Protein AF-H0GYW7-F1 (afdb_monomer)

Radius of gyration: 22.37 Å; Cα contacts (8 Å, |Δi|>4): 213; chains: 1; bounding box: 67×48×66 Å

Mean predicted aligned error: 15.54 Å

pLDDT: mean 72.06, std 16.27, range [34.97, 96.0]

Structure (mmCIF, N/CA/C/O backbone):
data_AF-H0GYW7-F1
#
_entry.id   AF-H0GYW7-F1
#
loop_
_atom_site.group_PDB
_atom_site.id
_atom_site.type_symbol
_atom_site.label_atom_id
_atom_site.label_alt_id
_atom_site.label_comp_id
_atom_site.label_asym_id
_atom_site.label_entity_id
_atom_site.label_seq_id
_atom_site.pdbx_PDB_ins_code
_atom_site.Cartn_x
_atom_site.Cartn_y
_atom_site.Cartn_z
_atom_site.occupancy
_atom_site.B_iso_or_equiv
_atom_site.auth_seq_id
_atom_site.auth_comp_id
_atom_site.auth_asym_id
_atom_site.auth_atom_id
_atom_site.pdbx_PDB_model_num
ATOM 1 N N . MET A 1 1 ? 15.034 16.335 -24.030 1.00 50.56 1 MET A N 1
ATOM 2 C CA . MET A 1 1 ? 14.104 17.016 -23.102 1.00 50.56 1 MET A CA 1
ATOM 3 C C . MET A 1 1 ? 14.912 18.077 -22.388 1.00 50.56 1 MET A C 1
ATOM 5 O O . MET A 1 1 ? 15.825 17.704 -21.662 1.00 50.56 1 MET A O 1
ATOM 9 N N . ASP A 1 2 ? 14.653 19.353 -22.667 1.00 57.94 2 ASP A N 1
ATOM 10 C CA . ASP A 1 2 ? 15.447 20.453 -22.114 1.00 57.94 2 ASP A CA 1
ATOM 11 C C . ASP A 1 2 ? 15.292 20.531 -20.601 1.00 57.94 2 ASP A C 1
ATOM 13 O O . ASP A 1 2 ? 14.189 20.707 -20.076 1.00 57.94 2 ASP A O 1
ATOM 17 N N . LYS A 1 3 ? 16.424 20.397 -19.912 1.00 54.50 3 LYS A N 1
ATOM 18 C CA . LYS A 1 3 ? 16.541 20.500 -18.455 1.00 54.50 3 LYS A CA 1
ATOM 19 C C . LYS A 1 3 ? 15.958 21.831 -17.961 1.00 54.50 3 LYS A C 1
ATOM 21 O O . LYS A 1 3 ? 15.208 21.859 -16.989 1.00 54.50 3 LYS A O 1
ATOM 26 N N . ASP A 1 4 ? 16.167 22.882 -18.747 1.00 64.31 4 ASP A N 1
ATOM 27 C CA . ASP A 1 4 ? 15.699 24.239 -18.476 1.00 64.31 4 ASP A CA 1
ATOM 28 C C . ASP A 1 4 ? 14.172 24.369 -18.556 1.00 64.31 4 ASP A C 1
ATOM 30 O O . ASP A 1 4 ? 13.556 25.089 -17.769 1.00 64.31 4 ASP A O 1
ATOM 34 N N . ALA A 1 5 ? 13.524 23.621 -19.455 1.00 60.34 5 ALA A N 1
ATOM 35 C CA . ALA A 1 5 ? 12.069 23.630 -19.592 1.00 60.34 5 ALA A CA 1
ATOM 36 C C . ALA A 1 5 ? 11.372 22.904 -18.429 1.00 60.34 5 ALA A C 1
ATOM 38 O O . ALA A 1 5 ? 10.263 23.277 -18.028 1.00 60.34 5 ALA A O 1
ATOM 39 N N . LEU A 1 6 ? 12.017 21.871 -17.877 1.00 56.94 6 LEU A N 1
ATOM 40 C CA . LEU A 1 6 ? 11.526 21.162 -16.698 1.00 56.94 6 LEU A CA 1
ATOM 41 C C . LEU A 1 6 ? 11.702 22.011 -15.435 1.00 56.94 6 LEU A C 1
ATOM 43 O O . LEU A 1 6 ? 10.749 22.151 -14.667 1.00 56.94 6 LEU A O 1
ATOM 47 N N . ASP A 1 7 ? 12.867 22.636 -15.264 1.00 66.06 7 ASP A N 1
ATOM 48 C CA . ASP A 1 7 ? 13.141 23.526 -14.132 1.00 66.06 7 ASP A CA 1
ATOM 49 C C . ASP A 1 7 ? 12.209 24.741 -14.125 1.00 66.06 7 ASP A C 1
ATOM 51 O O . ASP A 1 7 ? 11.690 25.124 -13.072 1.00 66.06 7 ASP A O 1
ATOM 55 N N . LEU A 1 8 ? 11.908 25.304 -15.298 1.00 69.62 8 LEU A N 1
ATOM 56 C CA . LEU A 1 8 ? 10.940 26.390 -15.430 1.00 69.62 8 LEU A CA 1
ATOM 57 C C . LEU A 1 8 ? 9.527 25.947 -15.020 1.00 69.62 8 LEU A C 1
ATOM 59 O O . LEU A 1 8 ? 8.853 26.646 -14.264 1.00 69.62 8 LEU A O 1
ATOM 63 N N . LYS A 1 9 ? 9.082 24.762 -15.459 1.00 63.81 9 LYS A N 1
ATOM 64 C CA . LYS A 1 9 ? 7.780 24.203 -15.057 1.00 63.81 9 LYS A CA 1
ATOM 65 C C . LYS A 1 9 ? 7.697 23.948 -13.554 1.00 63.81 9 LYS A C 1
ATOM 67 O O . LYS A 1 9 ? 6.669 24.242 -12.949 1.00 63.81 9 LYS A O 1
ATOM 72 N N . LEU A 1 10 ? 8.761 23.423 -12.949 1.00 62.22 10 LEU A N 1
ATOM 73 C CA . LEU A 1 10 ? 8.810 23.163 -11.510 1.00 62.22 10 LEU A CA 1
ATOM 74 C C . LEU A 1 10 ? 8.783 24.460 -10.692 1.00 62.22 10 LEU A C 1
ATOM 76 O O . LEU A 1 10 ? 8.089 24.511 -9.676 1.00 62.22 10 LEU A O 1
ATOM 80 N N . ARG A 1 11 ? 9.461 25.521 -11.154 1.00 72.75 11 ARG A N 1
ATOM 81 C CA . ARG A 1 11 ? 9.371 26.856 -10.537 1.00 72.75 11 ARG A CA 1
ATOM 82 C C . ARG A 1 11 ? 7.958 27.422 -10.605 1.00 72.75 11 ARG A C 1
ATOM 84 O O . ARG A 1 11 ? 7.425 27.822 -9.581 1.00 72.75 11 ARG A O 1
ATOM 91 N N . LEU A 1 12 ? 7.312 27.360 -11.768 1.00 7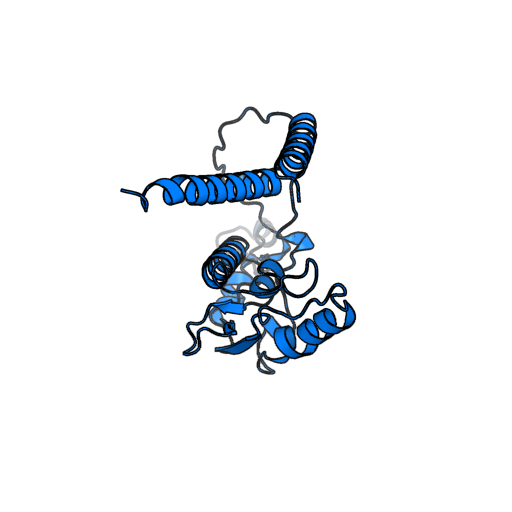2.31 12 LEU A N 1
ATOM 92 C CA . LEU A 1 12 ? 5.941 27.858 -11.928 1.00 72.31 12 LEU A CA 1
ATOM 93 C C . LEU A 1 12 ? 4.941 27.131 -11.015 1.00 72.31 12 LEU A C 1
ATOM 95 O O . LEU A 1 12 ? 4.030 27.754 -10.472 1.00 72.31 12 LEU A O 1
ATOM 99 N N . ILE A 1 13 ? 5.122 25.822 -10.814 1.00 67.19 13 ILE A N 1
ATOM 100 C CA . ILE A 1 13 ? 4.312 25.041 -9.870 1.00 67.19 13 ILE A CA 1
ATOM 101 C C . ILE A 1 13 ? 4.578 25.491 -8.427 1.00 67.19 13 ILE A C 1
ATOM 103 O O . ILE A 1 13 ? 3.628 25.653 -7.665 1.00 67.19 13 ILE A O 1
ATOM 107 N N . ARG A 1 14 ? 5.841 25.734 -8.053 1.00 65.25 14 ARG A N 1
ATOM 108 C CA . ARG A 1 14 ? 6.215 26.232 -6.720 1.00 65.25 14 ARG A CA 1
ATOM 109 C C . ARG A 1 14 ? 5.588 27.597 -6.436 1.00 65.25 14 ARG A C 1
ATOM 111 O O . ARG A 1 14 ? 4.898 27.739 -5.432 1.00 65.25 14 ARG A O 1
ATOM 118 N N . ASP A 1 15 ? 5.719 28.540 -7.363 1.00 71.56 15 ASP A N 1
ATOM 119 C CA . ASP A 1 15 ? 5.184 29.898 -7.222 1.00 71.56 15 ASP A CA 1
ATOM 120 C C . ASP A 1 15 ? 3.650 29.900 -7.107 1.00 71.56 15 ASP A C 1
ATOM 122 O O . ASP A 1 15 ? 3.060 30.669 -6.343 1.00 71.56 15 ASP A O 1
ATOM 126 N N . ALA A 1 16 ? 2.976 29.012 -7.845 1.00 68.75 16 ALA A N 1
ATOM 127 C CA . ALA A 1 16 ? 1.528 28.841 -7.757 1.00 68.75 16 ALA A CA 1
ATOM 128 C C . ALA A 1 16 ? 1.084 28.237 -6.412 1.00 68.75 16 ALA A C 1
ATOM 130 O O . ALA A 1 16 ? 0.007 28.569 -5.910 1.00 68.75 16 ALA A O 1
ATOM 131 N N . LEU A 1 17 ? 1.895 27.361 -5.815 1.00 57.22 17 LEU A N 1
ATOM 132 C CA . LEU A 1 17 ? 1.616 26.762 -4.510 1.00 57.22 17 LEU A CA 1
ATOM 133 C C . LEU A 1 17 ? 1.898 27.743 -3.363 1.00 57.22 17 LEU A C 1
ATOM 135 O O . LEU A 1 17 ? 1.099 27.814 -2.431 1.00 57.22 17 LEU A O 1
ATOM 139 N N . GLU A 1 18 ? 2.959 28.546 -3.461 1.00 62.38 18 GLU A N 1
ATOM 140 C CA . GLU A 1 18 ? 3.288 29.596 -2.490 1.00 62.38 18 GLU A CA 1
ATOM 141 C C . GLU A 1 18 ? 2.235 30.711 -2.466 1.00 62.38 18 GLU A C 1
ATOM 143 O O . GLU A 1 18 ? 1.798 31.117 -1.391 1.00 62.38 18 GLU A O 1
ATOM 148 N N . LYS A 1 19 ? 1.719 31.138 -3.629 1.00 63.09 19 LYS A N 1
ATOM 149 C CA . LYS A 1 19 ? 0.626 32.131 -3.704 1.00 63.09 19 LYS A CA 1
ATOM 150 C C . LYS A 1 19 ? -0.672 31.681 -3.025 1.00 63.09 19 LYS A C 1
ATOM 152 O O . LYS A 1 19 ? -1.460 32.525 -2.603 1.00 63.09 19 LYS A O 1
ATOM 157 N N . ASN A 1 20 ? -0.899 30.372 -2.910 1.00 52.91 20 ASN A N 1
ATOM 158 C CA . ASN A 1 20 ? -2.077 29.797 -2.254 1.00 52.91 20 ASN A CA 1
ATOM 159 C C . ASN A 1 20 ? -1.822 29.397 -0.790 1.00 52.91 20 ASN A C 1
ATOM 161 O O . ASN A 1 20 ? -2.764 29.065 -0.064 1.00 52.91 20 ASN A O 1
ATOM 165 N N . ALA A 1 21 ? -0.571 29.437 -0.332 1.00 46.28 21 ALA A N 1
ATOM 166 C CA . ALA A 1 21 ? -0.198 29.119 1.035 1.00 46.28 21 ALA A CA 1
ATOM 167 C C . ALA A 1 21 ? -0.265 30.386 1.898 1.00 46.28 21 ALA A C 1
ATOM 169 O O . ALA A 1 21 ? 0.689 31.152 1.997 1.00 46.28 21 ALA A O 1
ATOM 170 N N . LYS A 1 22 ? -1.392 30.610 2.585 1.00 48.78 22 LYS A N 1
ATOM 171 C CA . LYS A 1 22 ? -1.376 31.525 3.736 1.00 48.78 22 LYS A CA 1
ATOM 172 C C . LYS A 1 22 ? -0.401 30.956 4.775 1.00 48.78 22 LYS A C 1
ATOM 174 O O . LYS A 1 22 ? -0.573 29.797 5.164 1.00 48.78 22 LYS A O 1
ATOM 179 N N . PRO A 1 23 ? 0.590 31.726 5.255 1.00 40.94 23 PRO A N 1
ATOM 180 C CA . PRO A 1 23 ? 1.498 31.238 6.274 1.00 40.94 23 PRO A CA 1
ATOM 181 C C . PRO A 1 23 ? 0.711 31.113 7.577 1.00 40.94 23 PRO A C 1
ATOM 183 O O . PRO A 1 23 ? 0.345 32.108 8.201 1.00 40.94 23 PRO A O 1
ATOM 186 N N . ALA A 1 24 ? 0.424 29.882 7.998 1.00 43.94 24 ALA A N 1
ATOM 187 C CA . ALA A 1 24 ? 0.066 29.634 9.383 1.00 43.94 24 ALA A CA 1
ATOM 188 C C . ALA A 1 24 ? 1.329 29.890 10.214 1.00 43.94 24 ALA A C 1
ATOM 190 O O . ALA A 1 24 ? 2.187 29.022 10.359 1.00 43.94 24 ALA A O 1
ATOM 191 N N . SER A 1 25 ? 1.478 31.123 10.699 1.00 44.66 25 SER A N 1
ATOM 192 C CA . SER A 1 25 ? 2.511 31.505 11.652 1.00 44.66 25 SER A CA 1
ATOM 193 C C . SER A 1 25 ? 2.235 30.809 12.983 1.00 44.66 25 SER A C 1
ATOM 195 O O . SER A 1 25 ? 1.545 31.323 13.861 1.00 44.66 25 SER A O 1
ATOM 197 N N . GLY A 1 26 ? 2.753 29.599 13.121 1.00 39.41 26 GLY A N 1
ATOM 198 C CA . GLY A 1 26 ? 2.735 28.854 14.362 1.00 39.41 26 GLY A CA 1
ATOM 199 C C . GLY A 1 26 ? 3.762 27.746 14.266 1.00 39.41 26 GLY A C 1
ATOM 200 O O . GLY A 1 26 ? 3.722 26.940 13.339 1.00 39.41 26 GLY A O 1
ATOM 201 N N . LYS A 1 27 ? 4.694 27.699 15.224 1.00 40.72 27 LYS A N 1
ATOM 202 C CA . LYS A 1 27 ? 5.494 26.490 15.461 1.00 40.72 27 LYS A CA 1
ATOM 203 C C . LYS A 1 27 ? 4.528 25.297 15.491 1.00 40.72 27 LYS A C 1
ATOM 205 O O . LYS A 1 27 ? 3.483 25.433 16.132 1.00 40.72 27 LYS A O 1
ATOM 210 N N . PRO A 1 28 ? 4.840 24.150 14.861 1.00 40.25 28 PRO A N 1
ATOM 211 C CA . PRO A 1 28 ? 4.020 22.958 14.993 1.00 40.25 28 PRO A CA 1
ATOM 212 C C . PRO A 1 28 ? 4.214 22.421 16.413 1.00 40.25 28 PRO A C 1
ATOM 214 O O . PRO A 1 28 ? 4.996 21.511 16.673 1.00 40.25 28 PRO A O 1
ATOM 217 N N . THR A 1 29 ? 3.535 23.033 17.376 1.00 41.69 29 THR A N 1
ATOM 218 C CA . THR A 1 29 ? 3.242 22.380 18.634 1.00 41.69 29 THR A CA 1
ATOM 219 C C . THR A 1 29 ? 2.297 21.248 18.271 1.00 41.69 29 THR A C 1
ATOM 221 O O . THR A 1 29 ? 1.141 21.481 17.918 1.00 41.69 29 THR A O 1
ATOM 224 N N . ASN A 1 30 ? 2.819 20.019 18.307 1.00 37.53 30 ASN A N 1
ATOM 225 C CA . ASN A 1 30 ? 2.033 18.788 18.295 1.00 37.53 30 ASN A CA 1
ATOM 226 C C . ASN A 1 30 ? 1.093 18.816 19.506 1.00 37.53 30 ASN A C 1
ATOM 228 O O . ASN A 1 30 ? 1.352 18.221 20.551 1.00 37.53 30 ASN A O 1
ATOM 232 N N . THR A 1 31 ? 0.014 19.579 19.396 1.00 39.22 31 THR A N 1
ATOM 233 C CA . THR A 1 31 ? -1.079 19.554 20.349 1.00 39.22 31 THR A CA 1
ATOM 234 C C . THR A 1 31 ? -1.780 18.216 20.174 1.00 39.22 31 THR A C 1
ATOM 236 O O . THR A 1 31 ? -1.898 17.691 19.066 1.00 39.22 31 THR A O 1
ATOM 239 N N . LEU A 1 32 ? -2.278 17.642 21.267 1.00 43.50 32 LEU A N 1
ATOM 240 C CA . LEU A 1 32 ? -3.062 16.402 21.243 1.00 43.50 32 LEU A CA 1
ATOM 241 C C . LEU A 1 32 ? -4.233 16.452 20.231 1.00 43.50 32 LEU A C 1
ATOM 243 O O . LEU A 1 32 ? -4.661 15.404 19.754 1.00 43.50 32 LEU A O 1
ATOM 247 N N . GLY A 1 33 ? -4.692 17.653 19.846 1.00 36.50 33 GLY A N 1
ATOM 248 C CA . GLY A 1 33 ? -5.706 17.899 18.815 1.00 36.50 33 GLY A CA 1
ATOM 249 C C . GLY A 1 33 ? -5.251 17.735 17.354 1.00 36.50 33 GLY A C 1
ATOM 250 O O . GLY A 1 33 ? -6.105 17.626 16.480 1.00 36.50 33 GLY A O 1
ATOM 251 N N . GLN A 1 34 ? -3.945 17.658 17.066 1.00 38.62 34 GLN A N 1
ATOM 252 C CA . GLN A 1 34 ? -3.421 17.332 15.726 1.00 38.62 34 GLN A CA 1
ATOM 253 C C . GLN A 1 34 ? -3.420 15.832 15.419 1.00 38.62 34 GLN A C 1
ATOM 255 O O . GLN A 1 34 ? -3.242 15.442 14.263 1.00 38.62 34 GLN A O 1
ATOM 260 N N . ARG A 1 35 ? -3.714 14.972 16.405 1.00 45.91 35 ARG A N 1
ATOM 261 C CA . ARG A 1 35 ? -4.247 13.642 16.103 1.00 45.91 35 ARG A CA 1
ATOM 262 C C . ARG A 1 35 ? -5.651 13.847 15.554 1.00 45.91 35 ARG A C 1
ATOM 264 O O . ARG A 1 35 ? -6.629 13.732 16.285 1.00 45.91 35 ARG A O 1
ATOM 271 N N . VAL A 1 36 ? -5.750 14.163 14.263 1.00 49.91 36 VAL A N 1
ATOM 272 C CA . VAL A 1 36 ? -6.993 14.009 13.513 1.00 49.91 36 VAL A CA 1
ATOM 273 C C . VAL A 1 36 ? -7.401 12.558 13.722 1.00 49.91 36 VAL A C 1
ATOM 275 O O . VAL A 1 36 ? -6.825 11.647 13.128 1.00 49.91 36 VAL A O 1
ATOM 278 N N . ILE A 1 37 ? -8.335 12.332 14.646 1.00 53.53 37 ILE A N 1
ATOM 279 C CA . ILE A 1 37 ? -8.951 11.032 14.857 1.00 53.53 37 ILE A CA 1
ATOM 280 C C . ILE A 1 37 ? -9.686 10.764 13.552 1.00 53.53 37 ILE A C 1
ATOM 282 O O . ILE A 1 37 ? -10.775 11.287 13.306 1.00 53.53 37 ILE A O 1
ATOM 286 N N . THR A 1 38 ? -9.051 10.011 12.660 1.00 59.81 38 THR A N 1
ATOM 287 C CA . THR A 1 38 ? -9.671 9.588 11.416 1.00 59.81 38 THR A CA 1
ATOM 288 C C . THR A 1 38 ? -10.832 8.694 11.813 1.00 59.81 38 THR A C 1
ATOM 290 O O . THR A 1 38 ? -10.638 7.550 12.203 1.00 59.81 38 THR A O 1
ATOM 293 N N . LYS A 1 39 ? -12.061 9.225 11.767 1.00 63.34 39 LYS A N 1
ATOM 294 C CA . LYS A 1 39 ? -13.276 8.508 12.202 1.00 63.34 39 LYS A CA 1
ATOM 295 C C . LYS A 1 39 ? -13.392 7.114 11.568 1.00 63.34 39 LYS A C 1
ATOM 297 O O . LYS A 1 39 ? -13.943 6.214 12.176 1.00 63.34 39 LYS A O 1
ATOM 302 N N . TRP A 1 40 ? -12.819 6.931 10.379 1.00 68.38 40 TRP A N 1
ATOM 303 C CA . TRP A 1 40 ? -12.768 5.671 9.633 1.00 68.38 40 TRP A CA 1
ATOM 304 C C . TRP A 1 40 ? -11.784 4.627 10.190 1.00 68.38 40 TRP A C 1
ATOM 306 O O . TRP A 1 40 ? -11.895 3.464 9.831 1.00 68.38 40 TRP A O 1
ATOM 316 N N . ARG A 1 41 ? -10.832 5.018 11.047 1.00 74.75 41 ARG A N 1
ATOM 317 C CA . ARG A 1 41 ? -9.913 4.116 11.764 1.00 74.75 41 ARG A CA 1
ATOM 318 C C . ARG A 1 41 ? -10.548 3.528 13.025 1.00 74.75 41 ARG A C 1
ATOM 320 O O . ARG A 1 41 ? -10.086 2.502 13.505 1.00 74.75 41 ARG A O 1
ATOM 327 N N . TYR A 1 42 ? -11.595 4.152 13.556 1.00 77.94 42 TYR A N 1
ATOM 328 C CA . TYR A 1 42 ? -12.164 3.803 14.854 1.00 77.94 42 TYR A CA 1
ATOM 329 C C . TYR A 1 42 ? -13.610 3.330 14.713 1.00 77.94 42 TYR A C 1
ATOM 331 O O . TYR A 1 42 ? -14.451 4.027 14.148 1.00 77.94 42 TYR A O 1
ATOM 339 N N . ARG A 1 43 ? -13.930 2.155 15.259 1.00 80.88 43 ARG A N 1
ATOM 340 C CA . ARG A 1 43 ? -15.305 1.635 15.302 1.00 80.88 43 ARG A CA 1
ATOM 341 C C . ARG A 1 43 ? -15.880 1.824 16.697 1.00 80.88 43 ARG A C 1
ATOM 343 O O . ARG A 1 43 ? -15.205 1.554 17.682 1.00 80.88 43 ARG A O 1
ATOM 350 N N . LYS A 1 44 ? -17.135 2.271 16.788 1.00 79.56 44 LYS A N 1
ATOM 351 C CA . LYS A 1 44 ? -17.849 2.352 18.069 1.00 79.56 44 LYS A CA 1
ATOM 352 C C . LYS A 1 44 ? -17.928 0.967 18.701 1.00 79.56 44 LYS A C 1
ATOM 354 O O . LYS A 1 44 ? -18.421 0.032 18.073 1.00 79.56 44 LYS A O 1
ATOM 359 N N . LYS A 1 45 ? -17.478 0.869 19.944 1.00 76.38 45 LYS A N 1
ATOM 360 C CA . LYS A 1 45 ? -17.571 -0.343 20.743 1.00 76.38 45 LYS A CA 1
ATOM 361 C C . LYS A 1 45 ? -18.876 -0.324 21.541 1.00 76.38 45 LYS A C 1
ATOM 363 O O . LYS A 1 45 ? -19.147 0.688 22.198 1.00 76.38 45 LYS A O 1
ATOM 368 N N . PRO A 1 46 ? -19.687 -1.395 21.508 1.00 67.81 46 PRO A N 1
ATOM 369 C CA . PRO A 1 46 ? -20.799 -1.527 22.436 1.00 67.81 46 PRO A CA 1
ATOM 370 C C . PRO A 1 46 ? -20.230 -1.610 23.858 1.00 67.81 46 PRO A C 1
ATOM 372 O O . PRO A 1 46 ? -19.396 -2.462 24.158 1.00 67.81 46 PRO A O 1
ATOM 375 N N . HIS A 1 47 ? -20.624 -0.673 24.716 1.00 69.50 47 HIS A N 1
ATOM 376 C CA . HIS A 1 47 ? -20.130 -0.573 26.083 1.00 69.50 47 HIS A CA 1
ATOM 377 C C . HIS A 1 47 ? -21.287 -0.222 27.015 1.00 69.50 47 HIS A C 1
ATOM 379 O O . HIS A 1 47 ? -21.980 0.765 26.782 1.00 69.50 47 HIS A O 1
ATOM 385 N N . ASN A 1 48 ? -21.460 -0.992 28.090 1.00 65.75 48 ASN A N 1
ATOM 386 C CA . ASN A 1 48 ? -22.516 -0.785 29.092 1.00 65.75 48 ASN A CA 1
ATOM 387 C C . ASN A 1 48 ? -22.163 0.308 30.123 1.00 65.75 48 ASN A C 1
ATOM 389 O O . ASN A 1 48 ? -22.631 0.284 31.259 1.00 65.75 48 ASN A O 1
ATOM 393 N N . GLY A 1 49 ? -21.331 1.271 29.722 1.00 64.88 49 GLY A N 1
ATOM 394 C CA . GLY A 1 49 ? -20.785 2.303 30.595 1.00 64.88 49 GLY A CA 1
ATOM 395 C C . GLY A 1 49 ? -19.764 1.776 31.606 1.00 64.88 49 GLY A C 1
ATOM 396 O O . GLY A 1 49 ? -19.646 0.579 31.872 1.00 64.88 49 GLY A O 1
ATOM 397 N N . SER A 1 50 ? -18.998 2.701 32.179 1.00 67.25 50 SER A N 1
ATOM 398 C CA . SER A 1 50 ? -18.074 2.379 33.266 1.00 67.25 50 SER A CA 1
ATOM 399 C C . SER A 1 50 ? -18.852 2.165 34.564 1.00 67.25 50 SER A C 1
ATOM 401 O O . SER A 1 50 ? -19.728 2.966 34.895 1.00 67.25 50 SER A O 1
ATOM 403 N N . SER A 1 51 ? -18.497 1.136 35.339 1.00 69.75 51 SER A N 1
ATOM 404 C CA . SER A 1 51 ? -19.022 0.937 36.700 1.00 69.75 51 SER A CA 1
ATOM 405 C C . SER A 1 51 ? -18.657 2.087 37.644 1.00 69.75 51 SER A C 1
ATOM 407 O O . SER A 1 51 ? -19.328 2.282 38.651 1.00 69.75 51 SER A O 1
ATOM 409 N N . MET A 1 52 ? -17.632 2.871 37.297 1.00 74.50 52 MET A N 1
ATOM 410 C CA . MET A 1 52 ? -17.171 4.028 38.067 1.00 74.50 52 MET A CA 1
ATOM 411 C C . MET A 1 52 ? -17.927 5.323 37.750 1.00 74.50 52 MET A C 1
ATOM 413 O O . MET A 1 52 ? -17.641 6.354 38.354 1.00 74.50 52 MET A O 1
ATOM 417 N N . LEU A 1 53 ? -18.870 5.307 36.802 1.00 69.00 53 LEU A N 1
ATOM 418 C CA . LEU A 1 53 ? -19.676 6.478 36.464 1.00 69.00 53 LEU A CA 1
ATOM 419 C C . LEU A 1 53 ? -21.128 6.306 36.926 1.00 69.00 53 LEU A C 1
ATOM 421 O O . LEU A 1 53 ? -21.679 5.213 36.796 1.00 69.00 53 LEU A O 1
ATOM 425 N N . PRO A 1 54 ? -21.787 7.382 37.397 1.00 75.50 54 PRO A N 1
ATOM 426 C CA . PRO A 1 54 ? -23.214 7.357 37.710 1.00 75.50 54 PRO A CA 1
ATOM 427 C C . PRO A 1 54 ? -24.062 6.972 36.490 1.00 75.50 54 PRO A C 1
ATOM 429 O O . PRO A 1 54 ? -23.743 7.379 35.372 1.00 75.50 54 PRO A O 1
ATOM 432 N N . GLU A 1 55 ? -25.190 6.284 36.696 1.00 75.31 55 GLU A N 1
ATOM 433 C CA . GLU A 1 55 ? -26.099 5.788 35.640 1.00 75.31 55 GLU A CA 1
ATOM 434 C C . GLU A 1 55 ? -26.453 6.833 34.570 1.00 75.31 55 GL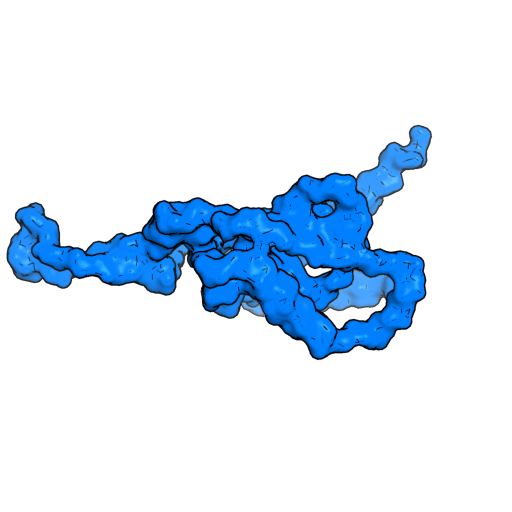U A C 1
ATOM 436 O O . GLU A 1 55 ? -26.445 6.547 33.375 1.00 75.31 55 GLU A O 1
ATOM 441 N N . LYS A 1 56 ? -26.667 8.088 34.983 1.00 75.25 56 LYS A N 1
ATOM 442 C CA . LYS A 1 56 ? -26.990 9.217 34.088 1.00 75.25 56 LYS A CA 1
ATOM 443 C C . LYS A 1 56 ? -25.845 9.591 33.130 1.00 75.25 56 LYS A C 1
ATOM 445 O O . LYS A 1 56 ? -26.066 10.255 32.117 1.00 75.25 56 LYS A O 1
ATOM 450 N N . CYS A 1 57 ? -24.623 9.180 33.457 1.00 68.25 57 CYS A N 1
ATOM 451 C CA . CYS A 1 57 ? -23.389 9.462 32.729 1.00 68.25 57 CYS A CA 1
ATOM 452 C C . CYS A 1 57 ? -22.814 8.225 32.024 1.00 68.25 57 CYS A C 1
ATOM 454 O O . CYS A 1 57 ? -21.978 8.389 31.13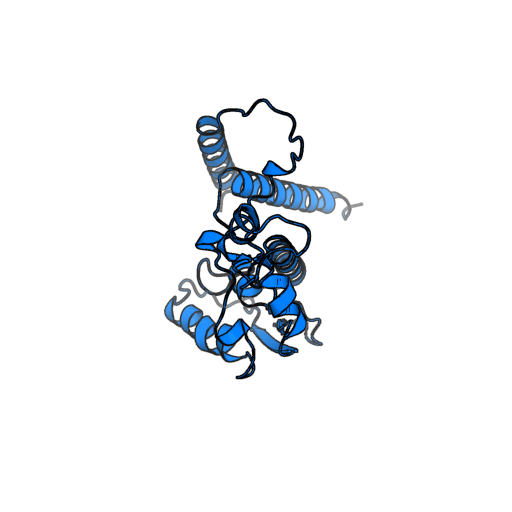6 1.00 68.25 57 CYS A O 1
ATOM 456 N N . LYS A 1 58 ? -23.276 7.009 32.350 1.00 70.31 58 LYS A N 1
ATOM 457 C CA . LYS A 1 58 ? -22.812 5.757 31.724 1.00 70.31 58 LYS A CA 1
ATOM 458 C C . LYS A 1 58 ? -22.980 5.760 30.203 1.00 70.31 58 LYS A C 1
ATOM 460 O O . LYS A 1 58 ? -22.052 5.398 29.488 1.00 70.31 58 LYS A O 1
ATOM 465 N N . ASN A 1 59 ? -24.099 6.296 29.714 1.00 66.25 59 ASN A N 1
ATOM 466 C CA . ASN A 1 59 ? -24.398 6.394 28.279 1.00 66.25 59 ASN A CA 1
ATOM 467 C C . ASN A 1 59 ? -23.667 7.550 27.570 1.00 66.25 59 ASN A C 1
ATOM 469 O O . ASN A 1 59 ? -23.748 7.671 26.350 1.00 66.25 59 ASN A O 1
ATOM 473 N N . ARG A 1 60 ? -22.976 8.429 28.314 1.00 68.25 60 ARG A N 1
ATOM 474 C CA . ARG A 1 60 ? -22.234 9.567 27.740 1.00 68.25 60 ARG A CA 1
ATOM 475 C C . ARG A 1 60 ? -20.816 9.192 27.312 1.00 68.25 60 ARG A C 1
ATOM 477 O O . ARG A 1 60 ? -20.186 9.955 26.585 1.00 68.25 60 ARG A O 1
ATOM 484 N N . VAL A 1 61 ? -20.314 8.032 27.742 1.00 68.38 61 VAL A N 1
ATOM 485 C CA . VAL A 1 61 ? -18.980 7.542 27.383 1.00 68.38 61 VAL A CA 1
ATOM 486 C C . VAL A 1 61 ? -19.091 6.543 26.238 1.00 68.38 61 VAL A C 1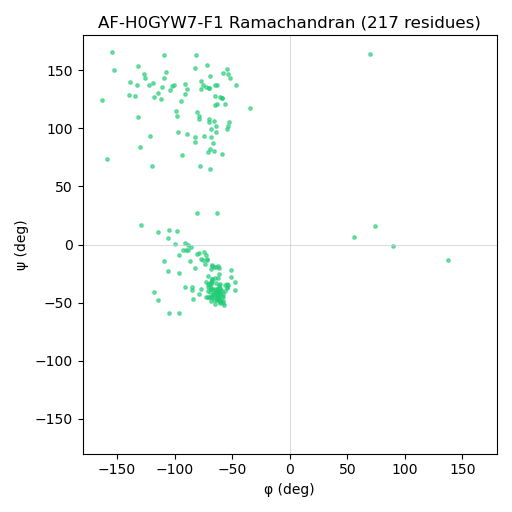
ATOM 488 O O . VAL A 1 61 ? -19.569 5.426 26.409 1.00 68.38 61 VAL A O 1
ATOM 491 N N . GLN A 1 62 ? -18.614 6.947 25.061 1.00 72.50 62 GLN A N 1
ATOM 492 C CA . GLN A 1 62 ? -18.506 6.080 23.892 1.00 72.50 62 GLN A CA 1
ATOM 493 C C . GLN A 1 62 ? -17.072 5.561 23.779 1.00 72.50 62 GLN A C 1
ATOM 495 O O . GLN A 1 62 ? -16.147 6.331 23.526 1.00 72.50 62 GLN A O 1
ATOM 500 N N . LEU A 1 63 ? -16.894 4.249 23.927 1.00 75.38 63 LEU A N 1
ATOM 501 C CA . LEU A 1 63 ? -15.621 3.599 23.622 1.00 75.38 63 LEU A CA 1
ATOM 502 C C . LEU A 1 63 ? -15.511 3.321 22.122 1.00 75.38 63 LEU A C 1
ATOM 504 O O . LEU A 1 63 ? -16.520 3.126 21.432 1.00 75.38 63 LEU A O 1
ATOM 508 N N . PHE A 1 64 ? -14.276 3.289 21.631 1.00 77.44 64 PHE A N 1
ATOM 509 C CA . PHE A 1 64 ? -13.954 2.982 20.246 1.00 77.44 64 PHE A CA 1
ATOM 510 C C . PHE A 1 64 ? -12.822 1.957 20.184 1.00 77.44 64 PHE A C 1
ATOM 512 O O . PHE A 1 64 ? -11.843 2.084 20.915 1.00 77.44 64 PHE A O 1
ATOM 519 N N . ASP A 1 65 ? -12.945 0.979 19.293 1.00 79.50 65 ASP A N 1
ATOM 520 C CA . ASP A 1 65 ? -11.860 0.063 18.949 1.00 79.50 65 ASP A CA 1
ATOM 521 C C . ASP A 1 65 ? -11.06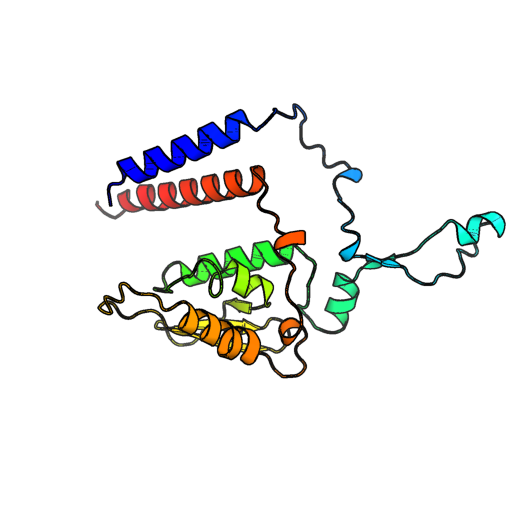2 0.629 17.764 1.00 79.50 65 ASP A C 1
ATOM 523 O O . ASP A 1 65 ? -11.637 1.160 16.807 1.00 79.50 65 ASP A O 1
ATOM 527 N N . ASP A 1 66 ? -9.732 0.524 17.826 1.00 81.81 66 ASP A N 1
ATOM 528 C CA . ASP A 1 66 ? -8.841 0.864 16.714 1.00 81.81 66 ASP A CA 1
ATOM 529 C C . ASP A 1 66 ? -8.831 -0.284 15.700 1.00 81.81 66 ASP A C 1
ATOM 531 O O . ASP A 1 66 ? -8.297 -1.366 15.961 1.00 81.81 66 ASP A O 1
ATOM 535 N N . LEU A 1 67 ? -9.408 -0.037 14.525 1.00 78.19 67 LEU A N 1
ATOM 536 C CA . LEU A 1 67 ? -9.529 -1.028 13.462 1.00 78.19 67 LEU A CA 1
ATOM 537 C C . LEU A 1 67 ? -8.168 -1.499 12.953 1.00 78.19 67 LEU A C 1
ATOM 539 O O . LEU A 1 67 ? -8.074 -2.642 12.527 1.00 78.19 67 LEU A O 1
ATOM 543 N N . VAL A 1 68 ? -7.117 -0.670 13.020 1.00 78.75 68 VAL A N 1
ATOM 544 C CA . VAL A 1 68 ? -5.762 -1.082 12.614 1.00 78.75 68 VAL A CA 1
ATOM 545 C C . VAL A 1 68 ? -5.195 -2.105 13.590 1.00 78.75 68 VAL A C 1
ATOM 547 O O . VAL A 1 68 ? -4.563 -3.073 13.166 1.00 78.75 68 VAL A O 1
ATOM 550 N N . GLN A 1 69 ? -5.415 -1.901 14.891 1.00 79.81 69 GLN A N 1
ATOM 551 C CA . GLN A 1 69 ? -4.942 -2.827 15.916 1.00 79.81 69 GLN A CA 1
ATOM 552 C C . GLN A 1 69 ? -5.701 -4.152 15.822 1.00 79.81 69 GLN A C 1
ATOM 554 O O . GLN A 1 69 ? -5.085 -5.214 15.810 1.00 79.81 69 GLN A O 1
ATOM 559 N N . GLN A 1 70 ? -7.026 -4.085 15.680 1.00 77.81 70 GLN A N 1
ATOM 560 C CA . GLN A 1 70 ? -7.866 -5.268 15.521 1.00 77.81 70 GLN A CA 1
ATOM 561 C C . GLN A 1 70 ? -7.480 -6.065 14.267 1.00 77.81 70 GLN A C 1
ATOM 563 O O . GLN A 1 70 ? -7.244 -7.267 14.345 1.00 77.81 70 GLN A O 1
ATOM 568 N N . SER A 1 71 ? -7.334 -5.391 13.124 1.00 78.75 71 SER A N 1
ATOM 569 C CA . SER A 1 71 ? -6.992 -6.038 11.858 1.00 78.75 71 SER A CA 1
ATOM 570 C C . SER A 1 71 ? -5.575 -6.616 11.847 1.00 78.75 71 SER A C 1
ATOM 572 O O . SER A 1 71 ? -5.332 -7.640 11.213 1.00 78.75 71 SER A O 1
ATOM 574 N N . SER A 1 72 ? -4.645 -5.988 12.575 1.00 79.50 72 SER A N 1
ATOM 575 C CA . SER A 1 72 ? -3.271 -6.482 12.730 1.00 79.50 72 SER A CA 1
ATOM 576 C C . SER A 1 72 ? -3.178 -7.732 13.605 1.00 79.50 72 SER A C 1
ATOM 578 O O . SER A 1 72 ? -2.249 -8.515 13.413 1.00 79.50 72 SER A O 1
ATOM 580 N N . ASN A 1 73 ? -4.114 -7.923 14.543 1.00 78.69 73 ASN A N 1
ATOM 581 C CA . ASN A 1 73 ? -4.185 -9.134 15.362 1.00 78.69 73 ASN A CA 1
ATOM 582 C C . ASN A 1 73 ? -4.650 -10.346 14.539 1.00 78.69 73 ASN A C 1
ATOM 584 O O . ASN A 1 73 ? -4.161 -11.449 14.754 1.00 78.69 73 ASN A O 1
ATOM 588 N N . GLU A 1 74 ? -5.572 -10.143 13.593 1.00 78.12 74 GLU A N 1
ATOM 589 C CA . GLU A 1 74 ? -6.081 -11.208 12.715 1.00 78.12 74 GLU A CA 1
ATOM 590 C C . GLU A 1 74 ? -5.105 -11.536 11.576 1.00 78.12 74 GLU A C 1
ATOM 592 O O . GLU A 1 74 ? -4.861 -12.701 11.273 1.00 78.12 74 GLU A O 1
ATOM 597 N N . PHE A 1 75 ? -4.509 -10.512 10.958 1.00 78.31 75 PHE A N 1
ATOM 598 C CA . PHE A 1 75 ? -3.524 -10.670 9.892 1.00 78.31 75 PHE A CA 1
ATOM 599 C C . PHE A 1 75 ? -2.307 -9.794 10.164 1.00 78.31 75 PHE A C 1
ATOM 601 O O . PHE A 1 75 ? -2.351 -8.567 10.007 1.00 78.31 75 PHE A O 1
ATOM 608 N N . SER A 1 76 ? -1.180 -10.428 10.491 1.00 75.38 76 SER A N 1
ATOM 609 C CA . SER A 1 76 ? 0.073 -9.713 10.711 1.00 75.38 76 SER A CA 1
ATOM 610 C C . SER A 1 76 ? 0.425 -8.880 9.463 1.00 75.38 76 SER A C 1
ATOM 612 O O . SER A 1 76 ? 0.466 -9.352 8.327 1.00 75.38 76 SER A O 1
ATOM 614 N N . GLY A 1 77 ? 0.556 -7.564 9.648 1.00 77.69 77 GLY A N 1
ATOM 615 C CA . GLY A 1 77 ? 0.836 -6.606 8.570 1.00 77.69 77 GLY A CA 1
ATOM 616 C C . GLY A 1 77 ? -0.379 -6.004 7.846 1.00 77.69 77 GLY A C 1
ATOM 617 O O . GLY A 1 77 ? -0.181 -5.143 6.979 1.00 77.69 77 GLY A O 1
ATOM 618 N N . PHE A 1 78 ? -1.620 -6.381 8.181 1.00 86.06 78 PHE A N 1
ATOM 619 C CA . PHE A 1 78 ? -2.814 -5.760 7.598 1.00 86.06 78 PHE A CA 1
ATOM 620 C C . PHE A 1 78 ? -3.154 -4.453 8.323 1.00 86.06 78 PHE A C 1
ATOM 622 O O . PHE A 1 78 ? -3.853 -4.437 9.333 1.00 86.06 78 PHE A O 1
ATOM 629 N N . ARG A 1 79 ? -2.638 -3.337 7.792 1.00 85.31 79 ARG A N 1
ATOM 630 C CA . ARG A 1 79 ? -2.790 -1.985 8.356 1.00 85.31 79 ARG A CA 1
ATOM 631 C C . ARG A 1 79 ? -3.499 -1.036 7.384 1.00 85.31 79 ARG A C 1
ATOM 633 O O . ARG A 1 79 ? -2.894 -0.112 6.848 1.00 85.31 79 ARG A O 1
ATOM 640 N N . LEU A 1 80 ? -4.783 -1.291 7.124 1.00 80.69 80 LEU A N 1
ATOM 641 C CA . LEU A 1 80 ? -5.579 -0.638 6.068 1.00 80.69 80 LEU A CA 1
ATOM 642 C C . LEU A 1 80 ? -5.751 0.889 6.229 1.00 80.69 80 LEU A C 1
ATOM 644 O O . LEU A 1 80 ? -6.064 1.577 5.260 1.00 80.69 80 LEU A O 1
ATOM 648 N N . HIS A 1 81 ? -5.528 1.425 7.433 1.00 82.00 81 HIS A N 1
ATOM 649 C CA . HIS A 1 81 ? -5.749 2.839 7.774 1.00 82.00 81 HIS A CA 1
ATOM 650 C C . HIS A 1 81 ? -4.545 3.498 8.460 1.00 82.00 81 HIS A C 1
ATOM 652 O O . HIS A 1 81 ? -4.675 4.551 9.084 1.00 82.00 81 HIS A O 1
ATOM 658 N N . ASP A 1 82 ? -3.371 2.881 8.355 1.00 85.44 82 ASP A N 1
ATOM 659 C CA . ASP A 1 82 ? -2.130 3.420 8.901 1.00 85.44 82 ASP A CA 1
ATOM 660 C C . ASP A 1 82 ? -1.351 4.152 7.800 1.00 85.44 82 ASP A C 1
ATOM 662 O O . ASP A 1 82 ? -0.652 3.536 6.992 1.00 85.44 82 ASP A O 1
ATOM 666 N N . LEU A 1 83 ? -1.508 5.480 7.750 1.00 84.25 83 LEU A N 1
ATOM 667 C CA . LEU A 1 83 ? -0.820 6.327 6.773 1.00 84.25 83 LEU A CA 1
ATOM 668 C C . LEU A 1 83 ? 0.702 6.226 6.915 1.00 84.25 83 LEU A C 1
ATOM 670 O O . LEU A 1 83 ? 1.404 6.194 5.909 1.00 84.25 83 LEU A O 1
ATOM 674 N N . GLN A 1 84 ? 1.222 6.133 8.140 1.00 84.38 84 GLN A N 1
ATOM 675 C CA . GLN A 1 84 ? 2.664 6.065 8.352 1.00 84.38 84 GLN A CA 1
ATOM 676 C C . GLN A 1 84 ? 3.231 4.761 7.784 1.00 84.38 84 GLN A C 1
ATOM 678 O O . GLN A 1 84 ? 4.231 4.786 7.067 1.00 84.38 84 GLN A O 1
ATOM 683 N N . ALA A 1 85 ? 2.546 3.637 8.019 1.00 87.94 85 ALA A N 1
ATOM 684 C CA . ALA A 1 85 ? 2.927 2.356 7.430 1.00 87.94 85 ALA A CA 1
ATOM 685 C C . ALA A 1 85 ? 2.810 2.351 5.895 1.00 87.94 85 ALA A C 1
ATOM 687 O O . ALA A 1 85 ? 3.594 1.679 5.221 1.00 87.94 85 ALA A O 1
ATOM 688 N N . LEU A 1 86 ? 1.849 3.087 5.321 1.00 89.75 86 LEU A N 1
ATOM 689 C CA . LEU A 1 86 ? 1.765 3.279 3.871 1.00 89.75 86 LEU A CA 1
ATOM 690 C C . LEU A 1 86 ? 2.982 4.057 3.346 1.00 89.75 86 LEU A C 1
ATOM 692 O O . LEU A 1 86 ? 3.642 3.591 2.420 1.00 89.75 86 LEU A O 1
ATOM 696 N N . LEU A 1 87 ? 3.296 5.210 3.944 1.00 87.06 87 LEU A N 1
ATOM 697 C CA . LEU A 1 87 ? 4.422 6.062 3.541 1.00 87.06 87 LEU A CA 1
ATOM 698 C C . LEU A 1 87 ? 5.761 5.325 3.630 1.00 87.0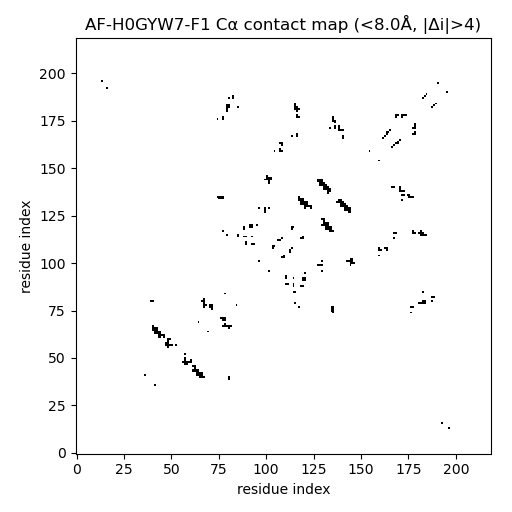6 87 LEU A C 1
ATOM 700 O O . LEU A 1 87 ? 6.602 5.449 2.740 1.00 87.06 87 LEU A O 1
ATOM 704 N N . GLU A 1 88 ? 5.949 4.521 4.674 1.00 89.44 88 GLU A N 1
ATOM 705 C CA . GLU A 1 88 ? 7.132 3.679 4.825 1.00 89.44 88 GLU A CA 1
ATOM 706 C C . GLU A 1 88 ? 7.239 2.646 3.695 1.00 89.44 88 GLU A C 1
ATOM 708 O O . GLU A 1 88 ? 8.289 2.534 3.062 1.00 89.44 88 GLU A O 1
ATOM 713 N N . LYS A 1 89 ? 6.142 1.953 3.356 1.00 91.12 89 LYS A N 1
ATOM 714 C CA . LYS A 1 89 ? 6.119 1.017 2.218 1.00 91.12 89 LYS A CA 1
ATOM 715 C C . LYS A 1 89 ? 6.437 1.710 0.898 1.00 91.12 89 LYS A C 1
ATOM 717 O O . LYS A 1 89 ? 7.217 1.168 0.122 1.00 91.12 89 LYS A O 1
ATOM 722 N N . ILE A 1 90 ? 5.887 2.900 0.653 1.00 90.31 90 ILE A N 1
ATOM 723 C CA . ILE A 1 90 ? 6.184 3.680 -0.557 1.00 90.31 90 ILE A CA 1
ATOM 724 C C . ILE A 1 90 ? 7.685 3.956 -0.645 1.00 90.31 90 ILE A C 1
ATOM 726 O O . ILE A 1 90 ? 8.290 3.685 -1.680 1.00 90.31 90 ILE A O 1
ATOM 730 N N . ARG A 1 91 ? 8.301 4.429 0.447 1.00 88.06 91 ARG A N 1
ATOM 731 C CA . ARG A 1 91 ? 9.749 4.683 0.501 1.00 88.06 91 ARG A CA 1
ATOM 732 C C . ARG A 1 91 ? 10.558 3.420 0.215 1.00 88.06 91 ARG A C 1
ATOM 734 O O . ARG A 1 91 ? 11.509 3.476 -0.557 1.00 88.06 91 ARG A O 1
ATOM 741 N N . LEU A 1 92 ? 10.173 2.283 0.797 1.00 90.62 92 LEU A N 1
ATOM 742 C CA . LEU A 1 92 ? 10.839 1.003 0.545 1.00 90.62 92 LEU A CA 1
ATOM 743 C C . LEU A 1 92 ? 10.743 0.598 -0.928 1.00 90.62 92 LEU A C 1
ATOM 745 O O . LEU A 1 92 ? 11.754 0.219 -1.513 1.00 90.62 92 LEU 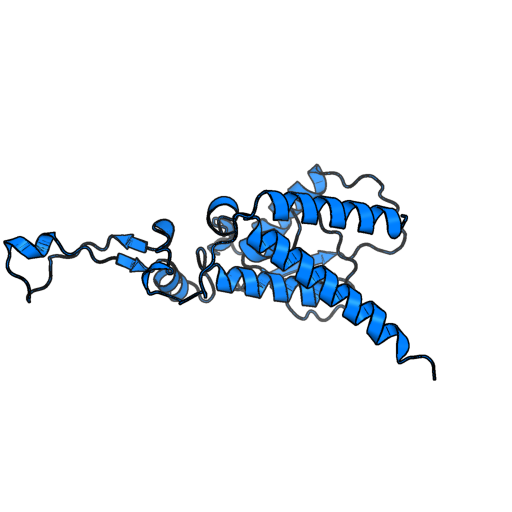A O 1
ATOM 749 N N . ILE A 1 93 ? 9.554 0.700 -1.532 1.00 90.94 93 ILE A N 1
ATOM 750 C CA . ILE A 1 93 ? 9.346 0.380 -2.950 1.00 90.94 93 ILE A CA 1
ATOM 751 C C . ILE A 1 93 ? 10.205 1.285 -3.826 1.00 90.94 93 ILE A C 1
ATOM 753 O O . ILE A 1 93 ? 10.962 0.772 -4.640 1.00 90.94 93 ILE A O 1
ATOM 757 N N . GLN A 1 94 ? 10.152 2.600 -3.608 1.00 88.62 94 GLN A N 1
ATOM 758 C CA . GLN A 1 94 ? 10.937 3.576 -4.366 1.00 88.62 94 GLN A CA 1
ATOM 759 C C . GLN A 1 94 ? 12.442 3.302 -4.275 1.00 88.62 94 GLN A C 1
ATOM 761 O O . GLN A 1 94 ? 13.129 3.320 -5.293 1.00 88.62 94 GLN A O 1
ATOM 766 N N . ASN A 1 95 ? 12.954 3.011 -3.075 1.00 87.19 95 ASN A N 1
ATOM 767 C CA . ASN A 1 95 ? 14.367 2.692 -2.877 1.00 87.19 95 ASN A CA 1
ATOM 768 C C . ASN A 1 95 ? 14.762 1.386 -3.575 1.00 87.19 95 ASN A C 1
ATOM 770 O O . ASN A 1 95 ? 15.815 1.328 -4.207 1.00 87.19 95 ASN A O 1
ATOM 774 N N . TYR A 1 96 ? 13.917 0.357 -3.481 1.00 87.19 96 TYR A N 1
ATOM 775 C CA . TYR A 1 96 ? 14.152 -0.941 -4.110 1.00 87.19 96 TYR A CA 1
ATOM 776 C C . TYR A 1 96 ? 14.167 -0.846 -5.638 1.00 87.19 96 TYR A C 1
ATOM 778 O O . TYR A 1 96 ? 15.031 -1.424 -6.289 1.00 87.19 96 TYR A O 1
ATOM 786 N N . THR A 1 97 ? 13.246 -0.079 -6.216 1.00 85.06 97 THR A N 1
ATOM 787 C CA . THR A 1 97 ? 13.112 0.044 -7.670 1.00 85.06 97 THR A CA 1
ATOM 788 C C . THR A 1 97 ? 13.970 1.148 -8.271 1.00 85.06 97 THR A C 1
ATOM 790 O O . THR A 1 97 ? 13.935 1.334 -9.478 1.00 85.06 97 THR A O 1
ATOM 793 N N . ARG A 1 98 ? 14.735 1.898 -7.466 1.00 82.12 98 ARG A N 1
ATOM 794 C CA . ARG A 1 98 ? 15.532 3.046 -7.933 1.00 82.12 98 ARG A CA 1
ATOM 795 C C . ARG A 1 98 ? 16.510 2.685 -9.053 1.00 82.12 98 ARG A C 1
ATOM 797 O O . ARG A 1 98 ? 16.778 3.517 -9.908 1.00 82.12 98 ARG A O 1
ATOM 804 N N . LEU A 1 99 ? 17.060 1.473 -9.006 1.00 76.38 99 LEU A N 1
ATOM 805 C CA . LEU A 1 99 ? 18.033 0.964 -9.978 1.00 76.38 99 LEU A CA 1
ATOM 806 C C . LEU A 1 99 ? 17.422 -0.074 -10.933 1.00 76.38 99 LEU A C 1
ATOM 808 O O . LEU A 1 99 ? 18.143 -0.681 -11.716 1.00 76.38 99 LEU A O 1
ATOM 812 N N . LEU A 1 100 ? 16.108 -0.304 -10.847 1.00 77.88 100 LEU A N 1
ATOM 813 C CA . LEU A 1 100 ? 15.391 -1.234 -11.711 1.00 77.88 100 LEU A CA 1
ATOM 814 C C . LEU A 1 100 ? 14.679 -0.444 -12.809 1.00 77.88 100 LEU A C 1
ATOM 816 O O . LEU A 1 100 ? 14.049 0.577 -12.535 1.00 77.88 100 LEU A O 1
ATOM 820 N N . LEU A 1 101 ? 14.733 -0.944 -14.041 1.00 73.94 101 LEU A N 1
ATOM 821 C CA . LEU A 1 101 ? 14.002 -0.378 -15.177 1.00 73.94 101 LEU A CA 1
ATOM 822 C C . LEU A 1 101 ? 12.528 -0.797 -15.118 1.00 73.94 101 LEU A C 1
ATOM 824 O O . LEU A 1 101 ? 12.065 -1.604 -15.916 1.00 73.94 101 LEU A O 1
ATOM 828 N N . VAL A 1 102 ? 11.800 -0.299 -14.118 1.00 76.00 102 VAL A N 1
ATOM 829 C CA . VAL A 1 102 ? 10.358 -0.535 -13.982 1.00 76.00 102 VAL A CA 1
ATOM 830 C C . VAL A 1 102 ? 9.596 0.619 -14.614 1.00 76.00 102 VAL A C 1
ATOM 832 O O . VAL A 1 102 ? 9.754 1.774 -14.215 1.00 76.00 102 VAL A O 1
ATOM 835 N N . GLU A 1 103 ? 8.729 0.296 -15.564 1.00 75.25 103 GLU A N 1
ATOM 836 C CA . GLU A 1 103 ? 7.828 1.267 -16.175 1.00 75.25 103 GLU A CA 1
ATOM 837 C C . GLU A 1 103 ? 6.641 1.532 -15.252 1.00 75.25 103 GLU A C 1
ATOM 839 O O . GLU A 1 103 ? 5.767 0.686 -15.048 1.00 75.25 103 GLU A O 1
ATOM 844 N N . TRP A 1 104 ? 6.634 2.720 -14.654 1.00 80.88 104 TRP A N 1
ATOM 845 C CA . TRP A 1 104 ? 5.545 3.165 -13.797 1.00 80.88 104 TRP A CA 1
ATOM 846 C C . TRP A 1 104 ? 4.471 3.875 -14.603 1.00 80.88 104 TRP A C 1
ATOM 848 O O . TRP A 1 104 ? 4.759 4.803 -15.357 1.00 80.88 104 TRP A O 1
ATOM 858 N N . ASP A 1 105 ? 3.214 3.520 -14.356 1.00 76.94 105 ASP A N 1
ATOM 859 C CA . ASP A 1 105 ? 2.081 4.277 -14.860 1.00 76.94 105 ASP A CA 1
ATOM 860 C C . ASP A 1 105 ? 1.386 5.061 -13.744 1.00 76.94 105 ASP A C 1
ATOM 862 O O . ASP A 1 105 ? 1.326 4.665 -12.578 1.00 76.94 105 ASP A O 1
ATOM 866 N N . ALA A 1 106 ? 0.823 6.208 -14.114 1.00 72.06 106 ALA A N 1
ATOM 867 C CA . ALA A 1 106 ? 0.260 7.148 -13.154 1.00 72.06 106 ALA A CA 1
ATOM 868 C C . ALA A 1 106 ? -0.947 6.598 -12.369 1.00 72.06 106 ALA A C 1
ATOM 870 O O . ALA A 1 106 ? -1.287 7.151 -11.324 1.00 72.06 106 ALA A O 1
ATOM 871 N N . ARG A 1 107 ? -1.620 5.540 -12.846 1.00 73.44 107 ARG A N 1
ATOM 872 C CA . ARG A 1 107 ? -2.929 5.124 -12.326 1.00 73.44 107 ARG A CA 1
ATOM 873 C C . ARG A 1 107 ? -2.959 3.732 -11.704 1.00 73.44 107 ARG A C 1
ATOM 875 O O . ARG A 1 107 ? -3.638 3.566 -10.696 1.00 73.44 107 ARG A O 1
ATOM 882 N N . TRP A 1 108 ? -2.298 2.751 -12.299 1.00 78.75 108 TRP A N 1
ATOM 883 C CA . TRP A 1 108 ? -2.497 1.333 -12.001 1.00 78.75 108 TRP A CA 1
ATOM 884 C C . TRP A 1 108 ? -1.266 0.688 -11.370 1.00 78.75 108 TRP A C 1
ATOM 886 O O . TRP A 1 108 ? -1.387 0.013 -10.357 1.00 78.75 108 TRP A O 1
ATOM 896 N N . VAL A 1 109 ? -0.085 0.904 -11.937 1.00 84.06 109 VAL A N 1
ATOM 897 C CA . VAL A 1 109 ? 1.171 0.272 -11.537 1.00 84.06 109 VAL A CA 1
ATOM 898 C C . VAL A 1 109 ? 2.154 1.367 -11.149 1.00 84.06 109 VAL A C 1
ATOM 900 O O . VAL A 1 109 ? 2.852 1.935 -11.981 1.00 84.06 109 VAL A O 1
ATOM 903 N N . ASN A 1 110 ? 2.195 1.690 -9.859 1.00 86.19 110 ASN A N 1
ATOM 904 C CA . ASN A 1 110 ? 3.155 2.630 -9.282 1.00 86.19 110 ASN A CA 1
ATOM 905 C C . ASN A 1 110 ? 3.392 2.327 -7.793 1.00 86.19 110 ASN A C 1
ATOM 907 O O . ASN A 1 110 ? 2.608 1.604 -7.173 1.00 86.19 110 ASN A O 1
ATOM 911 N N . PRO A 1 111 ? 4.438 2.894 -7.169 1.00 89.06 111 PRO A N 1
ATOM 912 C CA . PRO A 1 111 ? 4.743 2.620 -5.766 1.00 89.06 111 PRO A CA 1
ATOM 913 C C . PRO A 1 111 ? 3.578 2.874 -4.800 1.00 89.06 111 PRO A C 1
ATOM 915 O O . PRO A 1 111 ? 3.419 2.140 -3.825 1.00 89.06 111 PRO A O 1
ATOM 918 N N . LEU A 1 112 ? 2.740 3.878 -5.080 1.00 88.62 112 LEU A N 1
ATOM 919 C CA . LEU A 1 112 ? 1.592 4.236 -4.247 1.00 88.62 112 LEU A CA 1
ATOM 920 C C . LEU A 1 112 ? 0.505 3.152 -4.282 1.00 88.62 112 LEU A C 1
ATOM 922 O O . LEU A 1 112 ? 0.025 2.715 -3.236 1.00 88.62 112 LEU A O 1
ATOM 926 N N . THR A 1 113 ? 0.140 2.700 -5.480 1.00 89.50 113 THR A N 1
ATOM 927 C CA . THR A 1 113 ? -0.885 1.668 -5.702 1.00 89.50 113 THR A CA 1
ATOM 928 C C . THR A 1 113 ? -0.420 0.280 -5.258 1.00 89.50 113 THR A C 1
ATOM 930 O O . THR A 1 113 ? -1.201 -0.491 -4.700 1.00 89.50 113 THR A O 1
ATOM 933 N N . LEU A 1 114 ? 0.872 -0.026 -5.398 1.00 92.75 114 LEU A N 1
ATOM 934 C CA . LEU A 1 114 ? 1.466 -1.246 -4.849 1.00 92.75 114 LEU A CA 1
ATOM 935 C C . LEU A 1 114 ? 1.438 -1.248 -3.312 1.00 92.75 114 LEU A C 1
ATOM 937 O O . LEU A 1 114 ? 0.989 -2.220 -2.696 1.00 92.75 114 LEU A O 1
ATOM 941 N N . ALA A 1 115 ? 1.864 -0.149 -2.681 1.00 92.88 115 ALA A N 1
ATOM 942 C CA . ALA A 1 115 ? 1.847 -0.014 -1.227 1.00 92.88 115 ALA A CA 1
ATOM 943 C C . ALA A 1 115 ? 0.419 -0.067 -0.658 1.00 92.88 115 ALA A C 1
ATOM 945 O O . ALA A 1 115 ? 0.194 -0.706 0.377 1.00 92.88 115 ALA A O 1
ATOM 946 N N . SER A 1 116 ? -0.555 0.547 -1.344 1.00 91.69 116 SER A N 1
ATOM 947 C CA . SER A 1 116 ? -1.966 0.546 -0.933 1.00 91.69 116 SER A CA 1
ATOM 948 C C . SER A 1 116 ? -2.621 -0.836 -1.015 1.00 91.69 116 SER A C 1
ATOM 950 O O . SER A 1 116 ? -3.625 -1.069 -0.338 1.00 91.69 116 SER A O 1
ATOM 952 N N . LYS A 1 117 ? -2.027 -1.763 -1.777 1.00 94.19 117 LYS A N 1
ATOM 953 C CA . LYS A 1 117 ? -2.379 -3.189 -1.847 1.00 94.19 117 LYS A CA 1
ATOM 954 C C . LYS A 1 117 ? -1.504 -4.094 -0.975 1.00 94.19 117 LYS A C 1
ATOM 956 O O . LYS A 1 117 ? -1.573 -5.313 -1.061 1.00 94.19 117 LYS A O 1
ATOM 961 N N . GLY A 1 118 ? -0.701 -3.526 -0.077 1.00 94.00 118 GLY A N 1
ATOM 962 C CA . GLY A 1 118 ? 0.046 -4.311 0.907 1.00 94.00 118 GLY A CA 1
ATOM 963 C C . GLY A 1 118 ? 1.249 -5.068 0.340 1.00 94.00 118 GLY A C 1
ATOM 964 O O . GLY A 1 118 ? 1.775 -5.963 1.011 1.00 94.00 118 GLY A O 1
ATOM 965 N N . TRP A 1 119 ? 1.703 -4.707 -0.859 1.00 95.25 119 TRP A N 1
ATOM 966 C CA . TRP A 1 119 ? 2.954 -5.200 -1.417 1.00 95.25 119 TRP A CA 1
ATOM 967 C C . TRP A 1 119 ? 4.140 -4.480 -0.776 1.00 95.25 119 TRP A C 1
ATOM 969 O O . TRP A 1 119 ? 4.096 -3.277 -0.514 1.00 95.25 119 TRP A O 1
ATOM 979 N N . LYS A 1 120 ? 5.210 -5.228 -0.505 1.00 93.75 120 LYS A N 1
ATOM 980 C CA . LYS A 1 120 ? 6.506 -4.692 -0.081 1.00 93.75 120 LYS A CA 1
ATOM 981 C C . LYS A 1 120 ? 7.627 -5.322 -0.906 1.00 93.75 120 LYS A C 1
ATOM 983 O O . LYS A 1 120 ? 7.442 -6.449 -1.373 1.00 93.75 120 LYS A O 1
ATOM 988 N N . PRO A 1 121 ? 8.770 -4.641 -1.077 1.00 92.69 121 PRO A N 1
ATOM 989 C CA . PRO A 1 121 ? 9.930 -5.223 -1.734 1.00 92.69 121 PRO A CA 1
ATOM 990 C C . PRO A 1 121 ? 10.324 -6.561 -1.126 1.00 92.69 121 PRO A C 1
ATOM 992 O O . PRO A 1 121 ? 10.241 -6.758 0.091 1.00 92.69 121 PRO A O 1
ATOM 995 N N . TYR A 1 122 ? 10.773 -7.465 -1.982 1.00 90.88 122 TYR A N 1
ATOM 996 C CA . TYR A 1 122 ? 11.339 -8.736 -1.583 1.00 90.88 122 TYR A CA 1
ATOM 997 C C . TYR A 1 122 ? 12.614 -8.961 -2.383 1.00 90.88 122 TYR A C 1
ATOM 999 O O . TYR A 1 122 ? 12.614 -8.833 -3.603 1.00 90.88 122 TYR A O 1
ATOM 1007 N N . GLN A 1 123 ? 13.715 -9.262 -1.697 1.00 77.31 123 GLN A N 1
ATOM 1008 C CA . GLN A 1 123 ? 14.953 -9.626 -2.375 1.00 77.31 123 GLN A CA 1
ATOM 1009 C C . GLN A 1 123 ? 14.745 -10.988 -3.044 1.00 77.31 123 GLN A C 1
ATOM 1011 O O . GLN A 1 123 ? 14.761 -12.026 -2.388 1.00 77.31 123 GLN A O 1
ATOM 1016 N N . GLY A 1 124 ? 14.465 -10.961 -4.346 1.00 63.19 124 GLY A N 1
ATOM 1017 C CA . GLY A 1 124 ? 14.498 -12.139 -5.203 1.00 63.19 124 GLY A CA 1
ATOM 1018 C C . GLY A 1 124 ? 15.926 -12.459 -5.643 1.00 63.19 124 GLY A C 1
ATOM 1019 O O . GLY A 1 124 ? 16.811 -11.610 -5.580 1.00 63.19 124 GLY A O 1
ATOM 1020 N N . GLN A 1 125 ? 16.144 -13.681 -6.128 1.00 54.56 125 GLN A N 1
ATOM 1021 C CA . GLN A 1 125 ? 17.448 -14.136 -6.633 1.00 54.56 125 GLN A CA 1
ATOM 1022 C C . GLN A 1 125 ? 17.821 -13.554 -8.013 1.00 54.56 125 GLN A C 1
ATOM 1024 O O . GLN A 1 125 ? 18.933 -13.769 -8.479 1.00 54.56 125 GLN A O 1
ATOM 1029 N N . SER A 1 126 ? 16.921 -12.817 -8.677 1.00 57.34 126 SER A N 1
ATOM 1030 C CA . SER A 1 126 ? 17.124 -12.300 -10.037 1.00 57.34 126 SER A CA 1
ATOM 1031 C C . SER A 1 126 ? 17.201 -10.773 -10.067 1.00 57.34 126 SER A C 1
ATOM 1033 O O . SER A 1 126 ? 16.315 -10.096 -9.551 1.00 57.34 126 SER A O 1
ATOM 1035 N N . GLN A 1 127 ? 18.230 -10.233 -10.728 1.00 62.16 127 GLN A N 1
ATOM 1036 C CA . GLN A 1 127 ? 18.406 -8.792 -10.962 1.00 62.16 127 GLN A CA 1
ATOM 1037 C C . GLN A 1 127 ? 17.502 -8.240 -12.080 1.00 62.16 127 GLN A C 1
ATOM 1039 O O . GLN A 1 127 ? 17.379 -7.027 -12.227 1.00 62.16 127 GLN A O 1
ATOM 1044 N N . SER A 1 128 ? 16.858 -9.103 -12.874 1.00 69.19 128 SER A N 1
ATOM 1045 C CA . SER A 1 128 ? 16.082 -8.689 -14.053 1.00 69.19 128 SER A CA 1
ATOM 1046 C C . SER A 1 128 ? 14.604 -8.400 -13.776 1.00 69.19 128 SER A C 1
ATOM 1048 O O . SER A 1 128 ? 13.885 -7.982 -14.683 1.00 69.19 128 SER A O 1
ATOM 1050 N N . GLN A 1 129 ? 14.123 -8.624 -12.549 1.00 81.19 129 GLN A N 1
ATOM 1051 C CA . GLN A 1 129 ? 12.714 -8.455 -12.190 1.00 81.19 129 GLN A CA 1
ATOM 1052 C C . GLN A 1 129 ? 12.568 -7.785 -10.825 1.00 81.19 129 GLN A C 1
ATOM 1054 O O . GLN A 1 129 ? 13.271 -8.125 -9.874 1.00 81.19 129 GLN A O 1
ATOM 1059 N N . ALA A 1 130 ? 11.601 -6.875 -10.709 1.00 86.44 130 ALA A N 1
ATOM 1060 C CA . ALA A 1 130 ? 11.211 -6.313 -9.425 1.00 86.44 130 ALA A CA 1
ATOM 1061 C C . ALA A 1 130 ? 10.282 -7.298 -8.708 1.00 86.44 130 ALA A C 1
ATOM 1063 O O . ALA A 1 130 ? 9.169 -7.567 -9.167 1.00 86.44 130 ALA A O 1
ATOM 1064 N N . VAL A 1 131 ? 10.738 -7.843 -7.582 1.00 91.12 131 VAL A N 1
ATOM 1065 C CA . VAL A 1 131 ? 10.001 -8.845 -6.810 1.00 91.12 131 VAL A CA 1
ATOM 1066 C C . VAL A 1 131 ? 9.383 -8.207 -5.570 1.00 91.12 131 VAL A C 1
ATOM 1068 O O . VAL A 1 131 ? 10.023 -7.479 -4.810 1.00 91.12 131 VAL A O 1
ATOM 1071 N N . PHE A 1 132 ? 8.110 -8.507 -5.345 1.00 92.94 132 PHE A N 1
ATOM 1072 C CA . PHE A 1 132 ? 7.325 -8.015 -4.226 1.00 92.94 132 PHE A CA 1
ATOM 1073 C C . PHE A 1 132 ? 6.698 -9.177 -3.473 1.00 92.94 132 PHE A C 1
ATOM 1075 O O . PHE A 1 132 ? 6.300 -10.181 -4.057 1.00 92.94 132 PHE A O 1
ATOM 1082 N N . LYS A 1 133 ? 6.561 -9.022 -2.160 1.00 94.69 133 LYS A N 1
ATOM 1083 C CA . LYS A 1 133 ? 5.898 -9.984 -1.283 1.00 94.69 133 LYS A CA 1
ATOM 1084 C C . LYS A 1 133 ? 4.757 -9.304 -0.545 1.00 94.69 133 LYS A C 1
ATOM 1086 O O . LYS A 1 133 ? 4.911 -8.187 -0.052 1.00 94.69 133 LYS A O 1
ATOM 1091 N N . CYS A 1 134 ? 3.614 -9.970 -0.434 1.00 94.81 134 CYS A N 1
ATOM 1092 C CA . CYS A 1 134 ? 2.516 -9.471 0.384 1.00 94.81 134 CYS A CA 1
ATOM 1093 C C . CYS A 1 134 ? 2.891 -9.561 1.870 1.00 94.81 134 CYS A C 1
ATOM 1095 O O . CYS A 1 134 ? 3.394 -10.586 2.344 1.00 94.81 134 CYS A O 1
ATOM 1097 N N . CYS A 1 135 ? 2.622 -8.498 2.629 1.00 89.00 135 CYS A N 1
ATOM 1098 C CA . CYS A 1 135 ? 2.899 -8.486 4.063 1.00 89.00 135 CYS A CA 1
ATOM 1099 C C . CYS A 1 135 ? 2.005 -9.429 4.882 1.00 89.00 135 CY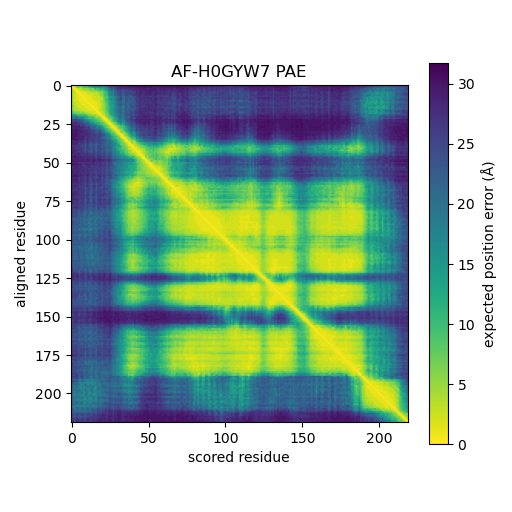S A C 1
ATOM 1101 O O . CYS A 1 135 ? 2.432 -9.800 5.965 1.00 89.00 135 CYS A O 1
ATOM 1103 N N . CYS A 1 136 ? 0.839 -9.833 4.361 1.00 91.81 136 CYS A N 1
ATOM 1104 C CA . CYS A 1 136 ? -0.124 -10.685 5.071 1.00 91.81 136 CYS A CA 1
ATOM 1105 C C . CYS A 1 136 ? -0.123 -12.126 4.563 1.00 91.81 136 CYS A C 1
ATOM 1107 O O . CYS A 1 136 ? 0.149 -13.045 5.317 1.00 91.81 136 CYS A O 1
ATOM 1109 N N . CYS A 1 137 ? -0.402 -12.340 3.273 1.00 93.06 137 CYS A N 1
ATOM 1110 C CA . CYS A 1 137 ? -0.533 -13.695 2.730 1.00 93.06 137 CYS A CA 1
ATOM 1111 C C . CYS A 1 137 ? 0.773 -14.273 2.181 1.00 93.06 137 CYS A C 1
ATOM 1113 O O . CYS A 1 137 ? 0.755 -15.348 1.596 1.00 93.06 137 CYS A O 1
ATOM 1115 N N . HIS A 1 138 ? 1.879 -13.527 2.270 1.00 93.00 138 HIS A N 1
ATOM 1116 C CA . HIS A 1 138 ? 3.212 -13.924 1.801 1.00 93.00 138 HIS A CA 1
ATOM 1117 C C . HIS A 1 138 ? 3.339 -14.331 0.327 1.00 93.00 138 HIS A C 1
ATOM 1119 O O . HIS A 1 138 ? 4.434 -14.708 -0.086 1.00 93.00 138 HIS A O 1
ATOM 1125 N N . ALA A 1 139 ? 2.277 -14.177 -0.467 1.00 94.38 139 ALA A N 1
ATOM 1126 C CA . ALA A 1 139 ? 2.313 -14.335 -1.912 1.00 94.38 139 ALA A CA 1
ATOM 1127 C C . ALA A 1 139 ? 3.404 -13.452 -2.518 1.00 94.38 139 ALA A C 1
ATOM 1129 O O . ALA A 1 139 ? 3.675 -12.358 -2.009 1.00 94.38 139 ALA A O 1
ATOM 1130 N N . ILE A 1 140 ? 4.009 -13.940 -3.594 1.00 92.94 140 ILE A N 1
ATOM 1131 C CA . ILE A 1 140 ? 5.082 -13.266 -4.313 1.00 92.94 140 ILE A CA 1
ATOM 1132 C C . ILE A 1 140 ? 4.537 -12.824 -5.667 1.00 92.94 140 ILE A C 1
ATOM 1134 O O . ILE A 1 140 ? 3.838 -13.573 -6.341 1.00 92.94 140 ILE A O 1
ATOM 1138 N N . MET A 1 141 ? 4.854 -11.593 -6.040 1.00 92.00 141 MET A N 1
ATOM 1139 C CA . MET A 1 141 ? 4.529 -10.986 -7.320 1.00 92.00 141 MET A CA 1
ATOM 1140 C C . MET A 1 141 ? 5.814 -10.475 -7.955 1.00 92.00 141 MET A C 1
ATOM 1142 O O . MET A 1 141 ? 6.673 -9.927 -7.268 1.00 92.00 141 MET A O 1
ATOM 1146 N N . THR A 1 142 ? 5.913 -10.590 -9.273 1.00 88.62 142 THR A N 1
ATOM 1147 C CA . THR A 1 142 ? 7.014 -10.030 -10.056 1.00 88.62 142 THR A CA 1
ATOM 1148 C C . THR A 1 142 ? 6.485 -9.008 -11.052 1.00 88.62 142 THR A C 1
ATOM 1150 O O . THR A 1 142 ? 5.454 -9.234 -11.693 1.00 88.62 142 THR A O 1
ATOM 1153 N N . ILE A 1 143 ? 7.205 -7.902 -11.204 1.00 84.56 143 ILE A N 1
ATOM 1154 C CA . ILE A 1 143 ? 7.024 -6.931 -12.283 1.00 84.56 143 ILE A CA 1
ATOM 1155 C C . ILE A 1 143 ? 8.271 -7.026 -13.160 1.00 84.56 143 ILE A C 1
ATOM 1157 O O . ILE A 1 143 ? 9.395 -6.959 -12.655 1.00 84.56 143 ILE A O 1
ATOM 1161 N N . GLN A 1 144 ? 8.076 -7.265 -14.457 1.00 75.06 144 GLN A N 1
ATOM 1162 C CA . GLN A 1 144 ? 9.189 -7.344 -15.399 1.00 75.06 144 GLN A CA 1
ATOM 1163 C C . GLN A 1 144 ? 9.795 -5.956 -15.591 1.00 75.06 144 GLN A C 1
ATOM 1165 O O . GLN A 1 144 ? 9.062 -4.982 -15.755 1.00 75.06 144 GLN A O 1
ATOM 1170 N N . SER A 1 145 ? 11.124 -5.885 -15.562 1.00 65.62 145 SER A N 1
ATOM 1171 C CA . SER A 1 145 ? 11.838 -4.690 -15.995 1.00 65.62 145 SER A CA 1
ATOM 1172 C C . SER A 1 145 ? 11.762 -4.607 -17.520 1.00 65.62 145 SER A C 1
ATOM 1174 O O . SER A 1 145 ? 11.937 -5.635 -18.184 1.00 65.62 145 SER A O 1
ATOM 1176 N N . SER A 1 146 ? 11.491 -3.430 -18.085 1.00 62.00 146 SER A N 1
ATOM 1177 C CA . SER A 1 146 ? 11.505 -3.273 -19.540 1.00 62.00 146 SER A CA 1
ATOM 1178 C C . SER A 1 146 ? 12.917 -3.542 -20.069 1.00 62.00 146 SER A C 1
ATOM 1180 O O . SER A 1 146 ? 13.922 -3.183 -19.447 1.00 62.00 146 SER A O 1
ATOM 1182 N N . LYS A 1 147 ? 13.017 -4.273 -21.185 1.00 54.59 147 LYS A N 1
ATOM 1183 C CA . LYS A 1 147 ? 14.306 -4.490 -21.849 1.00 54.59 147 LYS A CA 1
ATOM 1184 C C . LYS A 1 147 ? 14.664 -3.219 -22.614 1.00 54.59 147 LYS A C 1
ATOM 1186 O O . LYS A 1 147 ? 13.829 -2.679 -23.333 1.00 54.59 147 LYS A O 1
ATOM 1191 N N . ASN A 1 148 ? 15.914 -2.772 -22.486 1.00 42.59 148 ASN A N 1
ATOM 1192 C CA . ASN A 1 148 ? 16.476 -1.701 -23.312 1.00 42.59 148 ASN A CA 1
ATOM 1193 C C . ASN A 1 148 ? 16.263 -2.046 -24.798 1.00 42.59 148 ASN A C 1
ATOM 1195 O O . ASN A 1 148 ? 16.936 -2.940 -25.308 1.00 42.59 148 ASN A O 1
ATOM 1199 N N . GLY A 1 149 ? 15.325 -1.376 -25.471 1.00 47.84 149 GLY A N 1
ATOM 1200 C CA . GLY A 1 149 ? 15.069 -1.558 -26.905 1.00 47.84 149 GLY A CA 1
ATOM 1201 C C . GLY A 1 149 ? 13.600 -1.622 -27.320 1.00 47.84 149 GLY A C 1
ATOM 1202 O O . GLY A 1 149 ? 13.320 -1.467 -28.505 1.00 47.84 149 GLY A O 1
ATOM 1203 N N . ASP A 1 150 ? 12.664 -1.790 -26.386 1.00 49.69 150 ASP A N 1
ATOM 1204 C CA . ASP A 1 150 ? 11.239 -1.746 -26.715 1.00 49.69 150 ASP A CA 1
ATOM 1205 C C . ASP A 1 150 ? 10.780 -0.279 -26.775 1.00 49.69 150 ASP A C 1
ATOM 1207 O O . ASP A 1 150 ? 10.354 0.314 -25.785 1.00 49.69 150 ASP A O 1
ATOM 1211 N N . ASP A 1 151 ? 10.906 0.323 -27.959 1.00 44.06 151 ASP A N 1
ATOM 1212 C CA . ASP A 1 151 ? 10.382 1.650 -28.306 1.00 44.06 151 ASP A CA 1
ATOM 1213 C C . ASP A 1 151 ? 8.842 1.604 -28.363 1.00 44.06 151 ASP A C 1
ATOM 1215 O O . ASP A 1 151 ? 8.208 1.694 -29.414 1.00 44.06 151 ASP A O 1
ATOM 1219 N N . VAL A 1 152 ? 8.202 1.358 -27.216 1.00 48.47 152 VAL A N 1
ATOM 1220 C CA . VAL A 1 152 ? 6.742 1.283 -27.106 1.00 48.47 152 VAL A CA 1
ATOM 1221 C C . VAL A 1 152 ? 6.231 2.654 -26.707 1.00 48.47 152 VAL A C 1
ATOM 1223 O O . VAL A 1 152 ? 5.802 2.906 -25.581 1.00 48.47 152 VAL A O 1
ATOM 1226 N N . THR A 1 153 ? 6.196 3.540 -27.694 1.00 42.91 153 THR A N 1
ATOM 1227 C CA . THR A 1 153 ? 5.529 4.853 -27.691 1.00 42.91 153 THR A CA 1
ATOM 1228 C C . THR A 1 153 ? 3.993 4.767 -27.544 1.00 42.91 153 THR A C 1
ATOM 1230 O O . THR A 1 153 ? 3.250 5.666 -27.928 1.00 42.91 153 THR A O 1
ATOM 1233 N N . GLY A 1 154 ? 3.481 3.710 -26.911 1.00 47.69 154 GLY A N 1
ATOM 1234 C CA . GLY A 1 154 ? 2.063 3.488 -26.666 1.00 47.69 154 GLY A CA 1
ATOM 1235 C C . GLY A 1 154 ? 1.829 2.521 -25.514 1.00 47.69 154 GLY A C 1
ATOM 1236 O O . GLY A 1 154 ? 1.413 1.385 -25.732 1.00 47.69 154 GLY A O 1
ATOM 1237 N N . HIS A 1 155 ? 2.059 2.967 -24.275 1.00 54.50 155 HIS A N 1
ATOM 1238 C CA . HIS A 1 155 ? 1.576 2.273 -23.078 1.00 54.50 155 HIS A CA 1
ATOM 1239 C C . HIS A 1 155 ? 0.065 2.050 -23.181 1.00 54.50 155 HIS A C 1
ATOM 1241 O O . HIS A 1 155 ? -0.753 2.953 -22.981 1.00 54.50 155 HIS A O 1
ATOM 1247 N N . ASN A 1 156 ? -0.322 0.823 -23.517 1.00 61.97 156 ASN A N 1
ATOM 1248 C CA . ASN A 1 156 ? -1.717 0.471 -23.670 1.00 61.97 156 ASN A CA 1
ATOM 1249 C C . ASN A 1 156 ? -2.364 0.471 -22.281 1.00 61.97 156 ASN A C 1
ATOM 1251 O O . ASN A 1 156 ? -2.165 -0.444 -21.488 1.00 61.97 156 ASN A O 1
ATOM 1255 N N . LYS A 1 157 ? -3.164 1.496 -21.977 1.00 64.12 157 LYS A N 1
ATOM 1256 C CA . LYS A 1 157 ? -3.907 1.631 -20.712 1.00 64.12 157 LYS A CA 1
ATOM 1257 C C . LYS A 1 157 ? -4.659 0.348 -20.319 1.00 64.12 157 LYS A C 1
ATOM 1259 O O . LYS A 1 157 ? -4.759 0.046 -19.132 1.00 64.12 157 LYS A O 1
ATOM 1264 N N . LYS A 1 158 ? -5.133 -0.428 -21.307 1.00 71.19 158 LYS A N 1
ATOM 1265 C CA . LYS A 1 158 ? -5.796 -1.728 -21.095 1.00 71.19 158 LYS A CA 1
ATOM 1266 C C . LYS A 1 158 ? -4.842 -2.809 -20.576 1.00 71.19 158 LYS A C 1
ATOM 1268 O O . LYS A 1 158 ? -5.265 -3.677 -19.819 1.00 71.19 158 LYS A O 1
ATOM 1273 N N . LEU A 1 159 ? -3.566 -2.768 -20.961 1.00 72.75 159 LEU A N 1
ATOM 1274 C CA . LEU A 1 159 ? -2.542 -3.696 -20.481 1.00 72.75 159 LEU A CA 1
ATOM 1275 C C . LEU A 1 159 ? -2.236 -3.453 -18.999 1.00 72.75 159 LEU A C 1
ATOM 1277 O O . LEU A 1 159 ? -2.239 -4.404 -18.224 1.00 72.75 159 LEU A O 1
ATOM 1281 N N . ASN A 1 160 ? -2.074 -2.196 -18.582 1.00 74.12 160 ASN A N 1
ATOM 1282 C CA . ASN A 1 160 ? -1.777 -1.867 -17.182 1.00 74.12 160 ASN A CA 1
ATOM 1283 C C . ASN A 1 160 ? -2.964 -2.153 -16.257 1.00 74.12 160 ASN A C 1
ATOM 1285 O O . ASN A 1 160 ? -2.790 -2.673 -15.158 1.00 74.12 160 ASN A O 1
ATOM 1289 N N . GLU A 1 161 ? -4.187 -1.918 -16.732 1.00 82.12 161 GLU A N 1
ATOM 1290 C CA . GLU A 1 161 ? -5.400 -2.337 -16.027 1.00 82.12 161 GLU A CA 1
ATOM 1291 C C . GLU A 1 161 ? -5.504 -3.869 -15.915 1.00 82.12 161 GLU A C 1
ATOM 1293 O O . GLU A 1 161 ? -5.887 -4.401 -14.869 1.00 82.12 161 GLU A O 1
ATOM 1298 N N . LYS A 1 162 ? -5.112 -4.609 -16.961 1.00 84.12 162 LYS A N 1
ATOM 1299 C CA . LYS A 1 162 ? -5.032 -6.073 -16.904 1.00 84.12 162 LYS A CA 1
ATOM 1300 C C . LYS A 1 162 ? -4.000 -6.523 -15.869 1.00 84.12 162 LYS A C 1
ATOM 1302 O O . LYS A 1 162 ? -4.340 -7.352 -15.031 1.00 84.12 162 LYS A O 1
ATOM 1307 N N . ILE A 1 163 ? -2.795 -5.947 -15.878 1.00 84.19 163 ILE A N 1
ATOM 1308 C CA . ILE A 1 163 ? -1.732 -6.228 -14.898 1.00 84.19 163 ILE A CA 1
ATOM 1309 C C . ILE A 1 163 ? -2.220 -5.933 -13.476 1.00 84.19 163 ILE A C 1
ATOM 1311 O O . ILE A 1 163 ? -2.006 -6.740 -12.573 1.00 84.19 163 ILE A O 1
ATOM 1315 N N . TRP A 1 164 ? -2.931 -4.825 -13.270 1.00 88.62 164 TRP A N 1
ATOM 1316 C CA . TRP A 1 164 ? -3.529 -4.498 -11.980 1.00 88.62 164 TRP A CA 1
ATOM 1317 C C . TRP A 1 164 ? -4.479 -5.591 -11.488 1.00 88.62 164 TRP A C 1
ATOM 1319 O O . TRP A 1 164 ? -4.322 -6.106 -10.381 1.00 88.62 164 TRP A O 1
ATOM 1329 N N . ASN A 1 165 ? -5.433 -5.998 -12.323 1.00 89.62 165 ASN A N 1
ATOM 1330 C CA . ASN A 1 165 ? -6.437 -6.982 -11.931 1.00 89.62 165 ASN A CA 1
ATOM 1331 C C . ASN A 1 165 ? -5.851 -8.394 -11.772 1.00 89.62 165 ASN A C 1
ATOM 1333 O O . ASN A 1 165 ? -6.145 -9.073 -10.787 1.00 89.62 165 ASN A O 1
ATOM 1337 N N . SER A 1 166 ? -5.013 -8.847 -12.709 1.00 88.12 166 SER A N 1
ATOM 1338 C CA . SER A 1 166 ? -4.504 -10.223 -12.718 1.00 88.12 166 SER A CA 1
ATOM 1339 C C . SER A 1 166 ? -3.278 -10.421 -11.833 1.00 88.12 166 SER A C 1
ATOM 1341 O O . SER A 1 166 ? -3.173 -11.451 -11.178 1.00 88.12 166 SER A O 1
ATOM 1343 N N . ASN A 1 167 ? -2.354 -9.458 -11.812 1.00 88.25 167 ASN A N 1
ATOM 1344 C CA . ASN A 1 167 ? -1.084 -9.578 -11.099 1.00 88.25 167 ASN A CA 1
ATOM 1345 C C . ASN A 1 167 ? -1.187 -8.917 -9.719 1.00 88.25 167 ASN A C 1
ATOM 1347 O O . ASN A 1 167 ? -1.077 -9.595 -8.705 1.00 88.25 167 ASN A O 1
ATOM 1351 N N . ILE A 1 168 ? -1.496 -7.617 -9.657 1.00 90.69 168 ILE A N 1
ATOM 1352 C CA . ILE A 1 168 ? -1.433 -6.860 -8.392 1.00 90.69 168 ILE A CA 1
ATOM 1353 C C . ILE A 1 168 ? -2.550 -7.262 -7.423 1.00 90.69 168 ILE A C 1
ATOM 1355 O O . ILE A 1 168 ? -2.293 -7.470 -6.239 1.00 90.69 168 ILE A O 1
ATOM 1359 N N . ILE A 1 169 ? -3.788 -7.398 -7.900 1.00 92.94 169 ILE A N 1
ATOM 1360 C CA . ILE A 1 169 ? -4.904 -7.902 -7.088 1.00 92.94 169 ILE A CA 1
ATOM 1361 C C . ILE A 1 169 ? -4.904 -9.433 -7.083 1.00 92.94 169 ILE A C 1
ATOM 1363 O O . ILE A 1 169 ? -5.052 -10.053 -6.026 1.00 92.94 169 ILE A O 1
ATOM 1367 N N . GLY A 1 170 ? -4.763 -10.040 -8.263 1.00 92.25 170 GLY A N 1
ATOM 1368 C CA . GLY A 1 170 ? -4.959 -11.472 -8.468 1.00 92.25 170 GLY A CA 1
ATOM 1369 C C . GLY A 1 170 ? -3.924 -12.377 -7.797 1.00 92.25 170 GLY A C 1
ATOM 1370 O O . GLY A 1 170 ? -4.312 -13.465 -7.369 1.00 92.25 170 GLY A O 1
ATOM 1371 N N . ASN A 1 171 ? -2.667 -11.939 -7.613 1.00 94.94 171 ASN A N 1
ATOM 1372 C CA . ASN A 1 171 ? -1.643 -12.767 -6.950 1.00 94.94 171 ASN A CA 1
ATOM 1373 C C . ASN A 1 171 ? -1.843 -12.926 -5.447 1.00 94.94 171 ASN A C 1
ATOM 1375 O O . ASN A 1 171 ? -1.209 -13.783 -4.831 1.00 94.94 171 ASN A O 1
ATOM 1379 N N . HIS A 1 172 ? -2.700 -12.129 -4.815 1.00 96.00 172 HIS A N 1
ATOM 1380 C CA . HIS A 1 172 ? -3.030 -12.397 -3.427 1.00 96.00 172 HIS A CA 1
ATOM 1381 C C . HIS A 1 172 ? -3.759 -13.742 -3.291 1.00 96.00 172 HIS A C 1
ATOM 1383 O O . HIS A 1 172 ? -4.712 -14.041 -4.023 1.00 96.00 172 HIS A O 1
ATOM 1389 N N . LEU A 1 173 ? -3.375 -14.521 -2.272 1.00 94.38 173 LEU A N 1
ATOM 1390 C CA . LEU A 1 173 ? -4.124 -15.716 -1.877 1.00 94.38 173 LEU A CA 1
ATOM 1391 C C . LEU A 1 173 ? -5.590 -15.351 -1.604 1.00 94.38 173 LEU A C 1
ATOM 1393 O O . LEU A 1 173 ? -5.900 -14.222 -1.218 1.00 94.38 173 LEU A O 1
ATOM 1397 N N . ARG A 1 174 ? -6.504 -16.303 -1.826 1.00 92.31 174 ARG A N 1
ATOM 1398 C CA . ARG A 1 174 ? -7.960 -16.061 -1.793 1.00 92.31 174 ARG A CA 1
ATOM 1399 C C . ARG A 1 174 ? -8.440 -15.415 -0.489 1.00 92.31 174 ARG A C 1
ATOM 1401 O O . ARG A 1 174 ? -9.317 -14.556 -0.534 1.00 92.31 174 ARG A O 1
ATOM 1408 N N . GLU A 1 175 ? -7.832 -15.788 0.630 1.00 90.81 175 GLU A N 1
ATOM 1409 C CA . GLU A 1 175 ? -8.186 -15.326 1.978 1.00 90.81 175 GLU A CA 1
ATOM 1410 C C . GLU A 1 175 ? -7.464 -14.038 2.394 1.00 90.81 175 GLU A C 1
ATOM 1412 O O . GLU A 1 175 ? -7.750 -13.473 3.445 1.00 90.81 175 GLU A O 1
ATOM 1417 N N . CYS A 1 176 ? -6.540 -13.533 1.572 1.00 91.69 176 CYS A N 1
ATOM 1418 C CA . CYS A 1 176 ? -5.790 -12.333 1.909 1.00 91.69 176 CYS A CA 1
ATOM 1419 C C . CYS A 1 176 ? -6.719 -11.111 1.982 1.00 91.69 176 CYS A C 1
ATOM 1421 O O . CYS A 1 176 ? -7.387 -10.789 0.989 1.00 91.69 176 CYS A O 1
ATOM 1423 N N . PRO A 1 177 ? -6.698 -10.340 3.081 1.00 91.69 177 PRO A N 1
ATOM 1424 C CA . PRO A 1 177 ? -7.555 -9.169 3.204 1.00 91.69 177 PRO A CA 1
ATOM 1425 C C . PRO A 1 177 ? -7.223 -8.075 2.175 1.00 91.69 177 PRO A C 1
ATOM 1427 O O . PRO A 1 177 ? -8.131 -7.378 1.722 1.00 91.69 177 PRO A O 1
ATOM 1430 N N . TRP A 1 178 ? -5.969 -7.959 1.720 1.00 93.75 178 TRP A N 1
ATOM 1431 C CA . TRP A 1 178 ? -5.561 -7.014 0.663 1.00 93.75 178 TRP A CA 1
ATOM 1432 C C . TRP A 1 178 ? -6.138 -7.332 -0.723 1.00 93.75 178 TRP A C 1
ATOM 1434 O O . TRP A 1 178 ? -6.202 -6.458 -1.589 1.00 93.75 178 TRP A O 1
ATOM 1444 N N . ARG A 1 179 ? -6.625 -8.560 -0.943 1.00 93.25 179 ARG A N 1
ATOM 1445 C CA . ARG A 1 179 ? -7.296 -8.917 -2.198 1.00 93.25 179 ARG A CA 1
ATOM 1446 C C . ARG A 1 179 ? -8.585 -8.113 -2.380 1.00 93.25 179 ARG A C 1
ATOM 1448 O O . ARG A 1 179 ? -8.840 -7.597 -3.464 1.00 93.25 179 ARG A O 1
ATOM 1455 N N . LYS A 1 180 ? -9.372 -7.974 -1.307 1.00 90.94 180 LYS A N 1
ATOM 1456 C CA . LYS A 1 180 ? -10.668 -7.270 -1.305 1.00 90.94 180 LYS A CA 1
ATOM 1457 C C . LYS A 1 180 ? -10.567 -5.817 -0.840 1.00 90.94 180 LYS A C 1
ATOM 1459 O O . LYS A 1 180 ? -11.404 -5.005 -1.212 1.00 90.94 180 LYS A O 1
ATOM 1464 N N . ASN A 1 181 ? -9.545 -5.486 -0.056 1.00 90.31 181 ASN A N 1
ATOM 1465 C CA . ASN A 1 181 ? -9.365 -4.158 0.523 1.00 90.31 181 ASN A CA 1
ATOM 1466 C C . ASN A 1 181 ? -8.191 -3.411 -0.123 1.00 90.31 181 ASN A C 1
ATOM 1468 O O . ASN A 1 181 ? -7.339 -4.000 -0.786 1.00 90.31 181 ASN A O 1
ATOM 1472 N N . GLN A 1 182 ? -8.141 -2.097 0.056 1.00 90.44 182 GLN A N 1
ATOM 1473 C CA . GLN A 1 182 ? -6.980 -1.270 -0.270 1.00 90.44 182 GLN A CA 1
ATOM 1474 C C . GLN A 1 182 ? -6.969 -0.040 0.626 1.00 90.44 182 GLN A C 1
ATOM 1476 O O . GLN A 1 182 ? -8.037 0.424 1.032 1.00 90.44 182 GLN A O 1
ATOM 1481 N N . PHE A 1 183 ? -5.784 0.486 0.929 1.00 88.06 183 PHE A N 1
ATOM 1482 C CA . PHE A 1 183 ? -5.707 1.772 1.611 1.00 88.06 183 PHE A CA 1
ATOM 1483 C C . PHE A 1 183 ? -6.406 2.816 0.733 1.00 88.06 183 PHE A C 1
ATOM 1485 O O . PHE A 1 183 ? -6.096 2.944 -0.453 1.00 88.06 183 PHE A O 1
ATOM 1492 N N . ASP A 1 184 ? -7.367 3.542 1.302 1.00 84.69 184 ASP A N 1
ATOM 1493 C CA . ASP A 1 184 ? -8.119 4.559 0.572 1.00 84.69 184 ASP A CA 1
ATOM 1494 C C . ASP A 1 184 ? -7.233 5.793 0.368 1.00 84.69 184 ASP A C 1
ATOM 1496 O O . ASP A 1 184 ? -7.132 6.667 1.230 1.00 84.69 184 ASP A O 1
ATOM 1500 N N . LEU A 1 185 ? -6.554 5.834 -0.777 1.00 79.50 185 LEU A N 1
ATOM 1501 C CA . LEU A 1 185 ? -5.650 6.920 -1.145 1.00 79.50 185 LEU A CA 1
ATOM 1502 C C . LEU A 1 185 ? -6.382 8.266 -1.228 1.00 79.50 185 LEU A C 1
ATOM 1504 O O . LEU A 1 185 ? -5.826 9.285 -0.829 1.00 79.50 185 LEU A O 1
ATOM 1508 N N . ASN A 1 186 ? -7.647 8.262 -1.655 1.00 75.69 186 ASN A N 1
ATOM 1509 C CA . ASN A 1 186 ? -8.447 9.478 -1.765 1.00 75.69 186 ASN A CA 1
ATOM 1510 C C . ASN A 1 186 ? -8.807 10.041 -0.388 1.00 75.69 186 ASN A C 1
ATOM 1512 O O . ASN A 1 186 ? -8.881 11.250 -0.231 1.00 75.69 186 ASN A O 1
ATOM 1516 N N . LYS A 1 187 ? -9.023 9.197 0.626 1.00 72.56 187 LYS A N 1
ATOM 1517 C CA . LYS A 1 187 ? -9.356 9.671 1.982 1.00 72.56 187 LYS A CA 1
ATOM 1518 C C . LYS A 1 187 ? -8.139 9.887 2.874 1.00 72.56 187 LYS A C 1
ATOM 1520 O O . LYS A 1 187 ? -8.162 10.773 3.722 1.00 72.56 187 LYS A O 1
ATOM 1525 N N . GLY A 1 188 ? -7.122 9.040 2.741 1.00 70.81 188 GLY A N 1
ATOM 1526 C CA . GLY A 1 188 ? -6.004 8.967 3.683 1.00 70.81 188 GLY A CA 1
ATOM 1527 C C . GLY A 1 188 ? -4.697 9.562 3.174 1.00 70.81 188 GLY A C 1
ATOM 1528 O O . GLY A 1 188 ? -3.864 9.934 3.992 1.00 70.81 188 GLY A O 1
ATOM 1529 N N . TYR A 1 189 ? -4.510 9.661 1.856 1.00 69.81 189 TYR A N 1
ATOM 1530 C CA . TYR A 1 189 ? -3.275 10.156 1.238 1.00 69.81 189 TYR A CA 1
ATOM 1531 C C . TYR A 1 189 ? -3.483 11.481 0.484 1.00 69.81 189 TYR A C 1
ATOM 1533 O O . TYR A 1 189 ? -2.584 11.898 -0.233 1.00 69.81 189 TYR A O 1
ATOM 1541 N N . TYR A 1 190 ? -4.642 12.147 0.642 1.00 62.03 190 TYR A N 1
ATOM 1542 C CA . TYR A 1 190 ? -5.012 13.371 -0.087 1.00 62.03 190 TYR A CA 1
ATOM 1543 C C . TYR A 1 190 ? -3.786 14.261 -0.344 1.00 62.03 190 TYR A C 1
ATOM 1545 O O . TYR A 1 190 ? -3.117 14.687 0.605 1.00 62.03 190 TYR A O 1
ATOM 1553 N N . LEU A 1 191 ? -3.467 14.479 -1.627 1.00 56.44 191 LEU A N 1
ATOM 1554 C CA . LEU A 1 191 ? -2.374 15.341 -2.074 1.00 56.44 191 LEU A CA 1
ATOM 1555 C C . LEU A 1 191 ? -2.726 16.779 -1.684 1.00 56.44 191 LEU A C 1
ATOM 1557 O O . LEU A 1 191 ? -3.268 17.546 -2.474 1.00 56.44 191 LEU A O 1
ATOM 1561 N N . ASN A 1 192 ? -2.494 17.126 -0.422 1.00 54.22 192 ASN A N 1
ATOM 1562 C CA . ASN A 1 192 ? -2.508 18.508 0.013 1.00 54.22 192 ASN A CA 1
ATOM 1563 C C . ASN A 1 192 ? -1.243 19.193 -0.538 1.00 54.22 192 ASN A C 1
ATOM 1565 O O . ASN A 1 192 ? -0.236 18.541 -0.834 1.00 54.22 192 ASN A O 1
ATOM 1569 N N . SER A 1 193 ? -1.304 20.512 -0.707 1.00 51.16 193 SER A N 1
ATOM 1570 C CA . SER A 1 193 ? -0.184 21.308 -1.221 1.00 51.16 193 SER A CA 1
ATOM 1571 C C . SER A 1 193 ? 1.101 21.079 -0.419 1.00 51.16 193 SER A C 1
ATOM 1573 O O . SER A 1 193 ? 2.173 21.017 -1.007 1.00 51.16 193 SER A O 1
ATOM 1575 N N . GLN A 1 194 ? 0.999 20.855 0.893 1.00 52.94 194 GLN A N 1
ATOM 1576 C CA . GLN A 1 194 ? 2.137 20.561 1.768 1.00 52.94 194 GLN A CA 1
ATOM 1577 C C . GLN A 1 194 ? 2.864 19.253 1.408 1.00 52.94 194 GLN A C 1
ATOM 1579 O O . GLN A 1 194 ? 4.088 19.230 1.327 1.00 52.94 194 GLN A O 1
ATOM 1584 N N . ASN A 1 195 ? 2.124 18.168 1.170 1.00 54.91 195 ASN A N 1
ATOM 1585 C CA . ASN A 1 195 ? 2.655 16.852 0.822 1.00 54.91 195 ASN A CA 1
ATOM 1586 C C . ASN A 1 195 ? 3.312 16.897 -0.560 1.00 54.91 195 ASN A C 1
ATOM 1588 O O . ASN A 1 195 ? 4.368 16.303 -0.752 1.00 54.91 195 ASN A O 1
ATOM 1592 N N . LEU A 1 196 ? 2.713 17.644 -1.494 1.00 59.28 196 LEU A N 1
ATOM 1593 C CA . LEU A 1 196 ? 3.293 17.913 -2.810 1.00 59.28 196 LEU A CA 1
ATOM 1594 C C . LEU A 1 196 ? 4.601 18.701 -2.701 1.00 59.28 196 LEU A C 1
ATOM 1596 O O . LEU A 1 196 ? 5.584 18.305 -3.317 1.00 59.28 196 LEU A O 1
ATOM 1600 N N . ILE A 1 197 ? 4.639 19.768 -1.897 1.00 59.25 197 ILE A N 1
ATOM 1601 C CA . ILE A 1 197 ? 5.860 20.553 -1.655 1.00 59.25 197 ILE A CA 1
ATOM 1602 C C . ILE A 1 197 ? 6.953 19.661 -1.058 1.00 59.25 197 ILE A C 1
ATOM 1604 O O . ILE A 1 197 ? 8.052 19.609 -1.601 1.00 59.25 197 ILE A O 1
ATOM 1608 N N . MET A 1 198 ? 6.638 18.881 -0.020 1.00 54.03 198 MET A N 1
ATOM 1609 C CA . MET A 1 198 ? 7.589 17.954 0.601 1.00 54.03 198 MET A CA 1
ATOM 1610 C C . MET A 1 198 ? 8.103 16.885 -0.372 1.00 54.03 198 MET A C 1
ATOM 1612 O O . MET A 1 198 ? 9.285 16.538 -0.352 1.00 54.03 198 MET A O 1
ATOM 1616 N N . ASP A 1 199 ? 7.233 16.334 -1.223 1.00 57.88 199 ASP A N 1
ATOM 1617 C CA . ASP A 1 199 ? 7.647 15.357 -2.228 1.00 57.88 199 ASP A CA 1
ATOM 1618 C C . ASP A 1 199 ? 8.524 16.000 -3.312 1.00 57.88 199 ASP A C 1
ATOM 1620 O O . ASP A 1 199 ? 9.515 15.387 -3.714 1.00 57.88 199 ASP A O 1
ATOM 1624 N N . ILE A 1 200 ? 8.225 17.236 -3.731 1.00 69.12 200 ILE A N 1
ATOM 1625 C CA . ILE A 1 200 ? 9.057 18.025 -4.653 1.00 69.12 200 ILE A CA 1
ATOM 1626 C C . ILE A 1 200 ? 10.433 18.301 -4.033 1.00 69.12 200 ILE A C 1
ATOM 1628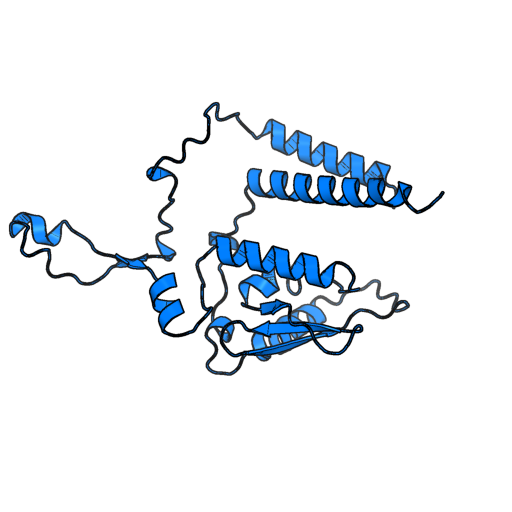 O O . ILE A 1 200 ? 11.451 18.049 -4.676 1.00 69.12 200 ILE A O 1
ATOM 1632 N N . GLU A 1 201 ? 10.493 18.756 -2.782 1.00 62.44 201 GLU A N 1
ATOM 1633 C CA . GLU A 1 201 ? 11.744 19.009 -2.054 1.00 62.44 201 GLU A CA 1
ATOM 1634 C C . GLU A 1 201 ? 12.579 17.737 -1.882 1.00 62.44 201 GLU A C 1
ATOM 1636 O O . GLU A 1 201 ? 13.798 17.748 -2.074 1.00 62.44 201 GLU A O 1
ATOM 1641 N N . ARG A 1 202 ? 11.930 16.605 -1.579 1.00 68.81 202 ARG A N 1
ATOM 1642 C CA . ARG A 1 202 ? 12.589 15.296 -1.504 1.00 68.81 202 ARG A CA 1
ATOM 1643 C C . ARG A 1 202 ? 13.185 14.894 -2.851 1.00 68.81 202 ARG A C 1
ATOM 1645 O O . ARG A 1 202 ? 14.314 14.398 -2.882 1.00 68.81 202 ARG A O 1
ATOM 1652 N N . ILE A 1 203 ? 12.434 15.059 -3.942 1.00 68.88 203 ILE A N 1
ATOM 1653 C CA . ILE A 1 203 ? 12.906 14.752 -5.299 1.00 68.88 203 ILE A CA 1
ATOM 1654 C C . ILE A 1 203 ? 14.107 15.639 -5.632 1.00 68.88 203 ILE A C 1
ATOM 1656 O O . ILE A 1 203 ? 15.143 15.110 -6.024 1.00 68.88 203 ILE A O 1
ATOM 1660 N N . HIS A 1 204 ? 14.012 16.944 -5.377 1.00 63.97 204 HIS A N 1
ATOM 1661 C CA . HIS A 1 204 ? 15.094 17.902 -5.606 1.00 63.97 204 HIS A CA 1
ATOM 1662 C C . HIS A 1 204 ? 16.357 17.527 -4.827 1.00 63.97 204 HIS A C 1
ATOM 1664 O O . HIS A 1 204 ? 17.415 17.339 -5.411 1.00 63.97 204 HIS A O 1
ATOM 1670 N N . THR A 1 205 ? 16.226 17.272 -3.524 1.00 66.62 205 THR A N 1
ATOM 1671 C CA . THR A 1 205 ? 17.352 16.877 -2.666 1.00 66.62 205 THR A CA 1
ATOM 1672 C C . THR A 1 205 ? 17.988 15.564 -3.132 1.00 66.62 205 THR A C 1
ATOM 1674 O O . THR A 1 205 ? 19.196 15.363 -3.019 1.00 66.62 205 THR A O 1
ATOM 1677 N N . SER A 1 206 ? 17.182 14.636 -3.650 1.00 64.94 206 SER A N 1
ATOM 1678 C CA . SER A 1 206 ? 17.679 13.366 -4.189 1.00 64.94 206 SER A CA 1
ATOM 1679 C C . SER A 1 206 ? 18.436 13.569 -5.503 1.00 64.94 206 SER A C 1
ATOM 1681 O O . SER A 1 206 ? 19.485 12.958 -5.694 1.00 64.94 206 SER A O 1
ATOM 1683 N N . ILE A 1 207 ? 17.947 14.454 -6.374 1.00 69.38 207 ILE A N 1
ATOM 1684 C CA . ILE A 1 207 ? 18.617 14.849 -7.620 1.00 69.38 207 ILE A CA 1
ATOM 1685 C C . ILE A 1 207 ? 19.929 15.579 -7.321 1.00 69.38 207 ILE A C 1
ATOM 1687 O O . ILE A 1 207 ? 20.947 15.267 -7.940 1.00 69.38 207 ILE A O 1
ATOM 1691 N N . ASP A 1 208 ? 19.940 16.486 -6.345 1.00 67.56 208 ASP A N 1
ATOM 1692 C CA . ASP A 1 208 ? 21.135 17.223 -5.928 1.00 67.56 208 ASP A CA 1
ATOM 1693 C C . ASP A 1 208 ? 22.202 16.277 -5.389 1.00 67.56 208 ASP A C 1
ATOM 1695 O O . ASP A 1 208 ? 23.370 16.389 -5.753 1.00 67.56 208 ASP A O 1
ATOM 1699 N N . LYS A 1 209 ? 21.812 15.289 -4.576 1.00 69.38 209 LYS A N 1
ATOM 1700 C CA . LYS A 1 209 ? 22.732 14.258 -4.075 1.00 69.38 209 LYS A CA 1
ATOM 1701 C C . LYS A 1 209 ? 23.323 13.413 -5.198 1.00 69.38 209 LYS A C 1
ATOM 1703 O O . LYS A 1 209 ? 24.516 13.139 -5.170 1.00 69.38 209 LYS A O 1
ATOM 1708 N N . ILE A 1 210 ? 22.522 13.027 -6.191 1.00 69.06 210 ILE A N 1
ATOM 1709 C CA . ILE A 1 210 ? 23.012 12.274 -7.357 1.00 69.06 210 ILE A CA 1
ATOM 1710 C C . ILE A 1 210 ? 23.968 13.143 -8.186 1.00 69.06 210 ILE A C 1
ATOM 1712 O O . ILE A 1 210 ? 25.059 12.704 -8.544 1.00 69.06 210 ILE A O 1
ATOM 1716 N N . SER A 1 211 ? 23.598 14.400 -8.428 1.00 64.50 211 SER A N 1
ATOM 1717 C CA . SER A 1 211 ? 24.399 15.360 -9.198 1.00 64.50 211 SER A CA 1
ATOM 1718 C C . SER A 1 211 ? 25.699 15.748 -8.484 1.00 64.50 211 SER A C 1
ATOM 1720 O O . SER A 1 211 ? 26.703 16.016 -9.138 1.00 64.50 211 SER A O 1
ATOM 1722 N N . SER A 1 212 ? 25.704 15.737 -7.149 1.00 61.75 212 SER A N 1
ATOM 1723 C CA . SER A 1 212 ? 26.878 16.049 -6.324 1.00 61.75 212 SER A CA 1
ATOM 1724 C C . SER A 1 212 ? 27.786 14.834 -6.116 1.00 61.75 212 SER A C 1
ATOM 1726 O O . SER A 1 212 ? 29.000 14.981 -6.170 1.00 61.75 212 SER A O 1
ATOM 1728 N N . GLY A 1 213 ? 27.226 13.627 -5.975 1.00 50.75 213 GLY A N 1
ATOM 1729 C CA . GLY A 1 213 ? 27.994 12.374 -5.903 1.00 50.75 213 GLY A CA 1
ATOM 1730 C C . GLY A 1 213 ? 28.618 11.946 -7.237 1.00 50.75 213 GLY A C 1
ATOM 1731 O O . GLY A 1 213 ? 29.507 11.104 -7.266 1.00 50.75 213 GLY A O 1
ATOM 1732 N N . SER A 1 214 ? 28.208 12.564 -8.349 1.00 47.19 214 SER A N 1
ATOM 1733 C CA . SER A 1 214 ? 28.839 12.379 -9.664 1.00 47.19 214 SER A CA 1
ATOM 1734 C C . SER A 1 214 ? 30.214 13.061 -9.779 1.00 47.19 214 SER A C 1
ATOM 1736 O O . SER A 1 214 ? 30.908 12.855 -10.770 1.00 47.19 214 SER A O 1
ATOM 1738 N N . LYS A 1 215 ? 30.618 13.879 -8.792 1.00 44.91 215 LYS A N 1
ATOM 1739 C CA . LYS A 1 215 ? 31.908 14.591 -8.790 1.00 44.91 215 LYS A CA 1
ATOM 1740 C C . LYS A 1 215 ? 33.047 13.851 -8.079 1.00 44.91 215 LYS A C 1
ATOM 1742 O O . LYS A 1 215 ? 34.173 14.323 -8.146 1.00 44.91 215 LYS A O 1
ATOM 1747 N N . GLU A 1 216 ? 32.791 12.708 -7.440 1.00 41.75 216 GLU A N 1
ATOM 1748 C CA . GLU A 1 216 ? 33.818 11.965 -6.682 1.00 41.75 216 GLU A CA 1
ATOM 1749 C C . GLU A 1 216 ? 34.422 10.764 -7.439 1.00 41.75 216 GLU A C 1
ATOM 1751 O O . GLU A 1 216 ? 35.308 10.103 -6.914 1.00 41.75 216 GLU A O 1
ATOM 1756 N N . PHE A 1 217 ? 34.004 10.494 -8.684 1.00 40.97 217 PHE A N 1
ATOM 1757 C CA . PHE A 1 217 ? 34.540 9.386 -9.504 1.00 40.97 217 PHE A CA 1
ATOM 1758 C C . PHE A 1 217 ? 35.498 9.817 -10.629 1.00 40.97 217 PHE A C 1
ATOM 1760 O O . PHE A 1 217 ? 35.845 9.008 -11.484 1.00 40.97 217 PHE A O 1
ATOM 1767 N N . TYR A 1 218 ? 35.956 11.069 -10.617 1.00 40.16 218 TYR A N 1
ATOM 1768 C CA . TYR A 1 218 ? 37.058 11.532 -11.461 1.00 40.16 218 TYR A CA 1
ATOM 1769 C C . TYR A 1 218 ? 38.084 12.264 -10.597 1.00 40.16 218 TYR A C 1
ATOM 1771 O O . TYR A 1 218 ? 38.018 13.484 -10.465 1.00 40.16 218 TYR A O 1
ATOM 1779 N N . ASN A 1 219 ? 38.979 11.495 -9.977 1.00 34.97 219 ASN A N 1
ATOM 1780 C CA . ASN A 1 219 ? 40.373 11.848 -9.689 1.00 34.97 219 ASN A CA 1
ATOM 1781 C C . ASN A 1 219 ? 41.152 10.572 -9.376 1.00 34.97 219 ASN A C 1
ATOM 1783 O O . ASN A 1 219 ? 40.695 9.817 -8.489 1.00 34.97 219 ASN A O 1
#

Secondary structure (DSSP, 8-state):
--HHHHHHHHHHHHHHHHHH-----S-----GGGS---GGGEEEEP----TTS-HHHHTT--EEEEHHHHHHHHSTT--TT-HHHHHHHHHHHHHHHTTS-----SSSSSHHHHHHTTEEE---S-TTEEEEEETTT--EEEEEPPPTT-------HHHHHHHIIIIIITTS-TT-HHHH----HHHHS---HHHHHHHHHHHHHHHHHHHHHTTSS--

Nearest PDB structures (foldseek):
  7rdn-assembly1_A  TM=7.728E-01  e=1.092E-16  Saccharomyces cerevisiae S288C
  8r1j-assembly1_F  TM=2.782E-01  e=9.227E-01  Influenza A virus
  2yt6-assembly1_A  TM=3.081E-01  e=3.297E+00  Mus musculus
  8bek-assembly1_C  TM=2.682E-01  e=1.744E+00  Influenza A virus (A/Zhejiang/DTID-ZJU01/2013(H7N9))

Solvent-accessible surface area (backbone atoms only — not comparable to full-atom values): 12998 Å² total; per-residue (Å²): 131,63,67,66,62,51,53,51,52,54,49,54,53,48,56,57,50,53,77,69,52,76,81,76,88,61,81,88,70,86,46,82,76,71,61,71,76,55,66,89,39,44,44,82,42,93,65,94,33,56,90,91,42,59,79,95,48,17,82,74,56,80,49,64,44,52,48,42,61,56,39,30,72,80,31,56,70,40,49,62,71,40,58,67,63,37,55,51,33,27,51,48,33,49,62,67,44,67,86,46,56,62,83,68,43,100,83,52,48,36,50,65,54,40,24,32,43,41,37,34,70,39,93,59,99,52,92,67,42,54,33,29,28,32,56,60,62,61,30,69,46,76,45,72,36,64,65,95,80,73,85,66,94,64,82,53,68,69,56,46,50,46,44,32,56,56,48,72,37,46,48,41,47,92,84,28,65,48,49,85,42,59,37,53,51,80,81,70,56,56,84,41,72,67,58,50,49,53,51,50,51,51,51,50,55,52,50,50,49,55,65,56,62,66,62,74,80,76,129

Sequence (219 aa):
MDKDALDLKLRLIRDALEKNAKPASGKPTNTLGQRVITKWRYRKKPHNGSSMLPEKCKNRVQLFDDLVQQSSNEFSGFRLHDLQALLEKIRLIQNYTRLLLVEWDARWVNPLTLASKGWKPYQGQSQSQAVFKCCCCHAIMTIQSSKNGDDVTGHNKKLNEKIWNSNIIGNHLRECPWRKNQFDLNKGYYLNSQNLIMDIERIHTSIDKISSGSKEFYN

Foldseek 3Di:
DDPVVVVVVLVVLVVVLVVVDDDPPDDPPVDVVVPPVPVVQWDWDDAQADPPDDPVCRVVDTDIDGNQVVVCVVFPQPRQQDLVQLVVQLVQLCVQCVVFQADDDPPARHSNNLSQLQWHFDDDPDPQWGWTAHRGQRFIATGGRDDPPPPCPDPDPVVSVVCRLCGSLVRRDPPDPSNVGTRPCVSRVPPDSVVVVVVSVVVVVVVVVVVVVVPPPPD

InterPro domains:
  IPR012935 NuBaID, N-terminal domain [PF07967] (106-204)

Organism: Saccharomyces cerevisiae x Saccharomyces kudriavzevii (strain VIN7) (NCBI:txid1095631)